Protein AF-A0AAE0E8N9-F1 (afdb_monomer)

InterPro domains:
  IPR012337 Ribonuclease H-like superfamily [SSF53098] (69-247)
  IPR025398 ZMYM1-like, RNase-like domain [PF14291] (1-101)
  IPR055298 AtLOH3-like [PTHR11697] (95-253)

Radius of gyration: 23.0 Å; Cα contacts (8 Å, |Δi|>4): 165; chains: 1; bounding box: 50×55×74 Å

Solvent-accessible surface area (backbone atoms only — not comparable to full-atom values): 14478 Å² total; per-resid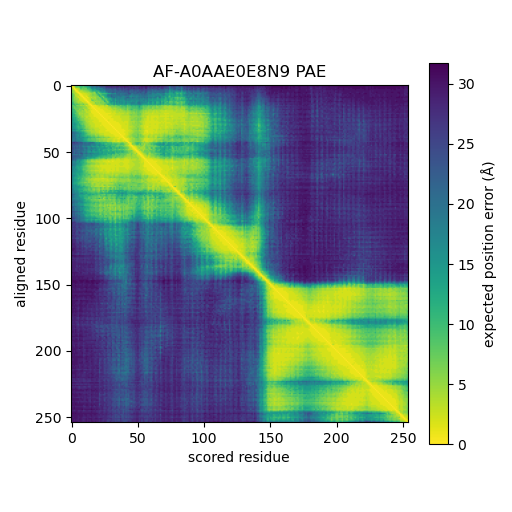ue (Å²): 133,66,65,66,63,56,49,52,55,50,51,50,51,53,52,52,50,54,51,51,42,50,49,52,45,50,49,54,52,48,51,49,49,49,52,27,61,77,69,44,46,66,57,66,50,98,45,64,50,95,83,44,96,60,39,18,54,42,51,50,50,50,49,49,48,29,77,77,28,66,77,52,36,62,37,29,66,92,56,19,60,87,93,61,44,70,75,47,71,67,54,46,51,51,53,49,52,49,54,50,46,66,49,67,71,34,69,70,55,47,49,53,52,49,54,59,49,51,54,53,53,50,54,32,42,76,70,64,76,41,80,89,52,97,83,54,90,63,88,80,67,94,66,75,82,60,98,77,77,59,58,63,55,38,54,50,48,52,50,48,63,75,39,40,67,61,52,50,54,52,27,54,48,30,44,76,67,38,95,45,71,66,57,18,51,52,26,48,53,49,45,60,55,58,70,33,63,71,45,48,42,48,52,56,51,47,44,56,57,35,46,51,53,31,54,48,53,57,55,69,67,43,93,84,66,51,71,68,61,49,50,50,50,52,50,52,46,49,49,54,53,48,45,39,71,75,74,42,57,64,75,70,75,112

pLDDT: mean 70.88, std 13.26, range [29.91, 91.56]

Organism: NCBI:txid43782

Sequence (254 aa):
MNQNQHIETTINKQTDQARIEYRTRLGVSIDCSWFLLRQGLPFRRHDESGKSSNKGNFLELLHWLCDHNENVKAVTLKNAPENLKMTAPNIQRDIITYVVNVIGSSAKRRDILREKQAAKVFEALENNELSSGQGLNQETSFQRASDTRWGSHYNTILRMISMFSSIVEVLEMLIENGPNQEQKYEAKILLNSIEIFDFIFGLYLMKTILGVTNELSQTLQKKDQDIVNAMNLVQTSKERLQTMRDDGWDSCLS

Structure (mmCIF, N/CA/C/O backbone):
data_AF-A0AAE0E8N9-F1
#
_entry.id   AF-A0AAE0E8N9-F1
#
loop_
_atom_site.group_PDB
_atom_site.id
_atom_site.type_symbol
_atom_site.label_atom_id
_atom_site.label_alt_id
_atom_site.label_comp_id
_atom_site.label_asym_id
_atom_site.label_entity_id
_atom_site.label_seq_id
_atom_site.pdbx_PDB_ins_code
_atom_site.Cartn_x
_atom_site.Cartn_y
_atom_site.Cartn_z
_atom_site.occupancy
_atom_site.B_iso_or_equiv
_atom_site.auth_seq_id
_atom_site.auth_comp_id
_atom_site.auth_asym_id
_atom_site.auth_atom_id
_atom_site.pdbx_PDB_model_num
ATOM 1 N N . MET A 1 1 ? -10.587 28.742 48.499 1.00 49.25 1 MET A N 1
ATOM 2 C CA . MET A 1 1 ? -10.330 27.780 47.402 1.00 49.25 1 MET A CA 1
ATOM 3 C C . MET A 1 1 ? -8.867 27.376 47.464 1.00 49.25 1 MET A C 1
ATOM 5 O O . MET A 1 1 ? -8.019 28.255 47.528 1.00 49.25 1 MET A O 1
ATOM 9 N N . ASN A 1 2 ? -8.583 26.077 47.575 1.00 53.53 2 ASN A N 1
ATOM 10 C CA . ASN A 1 2 ? -7.262 25.563 47.941 1.00 53.53 2 ASN A CA 1
ATOM 11 C C . ASN A 1 2 ? -6.350 25.473 46.702 1.00 53.53 2 ASN A C 1
ATOM 13 O O . ASN A 1 2 ? -6.522 24.586 45.867 1.00 53.53 2 ASN A O 1
ATOM 17 N N . GLN A 1 3 ? -5.406 26.410 46.567 1.00 56.25 3 GLN A N 1
ATOM 18 C CA . GLN A 1 3 ? -4.492 26.509 45.416 1.00 56.25 3 GLN A CA 1
ATOM 19 C C . GLN A 1 3 ? -3.681 25.222 45.184 1.00 56.25 3 GLN A C 1
ATOM 21 O O . GLN A 1 3 ? -3.430 24.867 44.035 1.00 56.25 3 GLN A O 1
ATOM 26 N N . ASN A 1 4 ? -3.360 24.472 46.244 1.00 57.16 4 ASN A N 1
ATOM 27 C CA . ASN A 1 4 ? -2.583 23.232 46.139 1.00 57.16 4 ASN A CA 1
ATOM 28 C C . ASN A 1 4 ? -3.338 22.114 45.401 1.00 57.16 4 ASN A C 1
ATOM 30 O O . ASN A 1 4 ? -2.741 21.419 44.585 1.00 57.16 4 ASN A O 1
ATOM 34 N N . GLN A 1 5 ? -4.658 21.999 45.591 1.00 58.91 5 GLN A N 1
ATOM 35 C CA . GLN A 1 5 ? -5.478 21.026 44.852 1.00 58.91 5 GLN A CA 1
ATOM 36 C C . GLN A 1 5 ? -5.596 21.377 43.365 1.00 58.91 5 GLN A C 1
ATOM 38 O O . GLN A 1 5 ? -5.718 20.485 42.528 1.00 58.91 5 GLN A O 1
ATOM 43 N N . HIS A 1 6 ? -5.544 22.667 43.022 1.00 59.06 6 HIS A N 1
ATOM 44 C CA . HIS A 1 6 ? -5.607 23.136 41.637 1.00 59.06 6 HIS A CA 1
ATOM 45 C C . HIS A 1 6 ? -4.281 22.913 40.891 1.00 59.06 6 HIS A C 1
ATOM 47 O O . HIS A 1 6 ? -4.277 22.600 39.700 1.00 59.06 6 HIS A O 1
ATOM 53 N N . ILE A 1 7 ? -3.152 23.041 41.592 1.00 65.19 7 ILE A N 1
ATOM 54 C CA . ILE A 1 7 ? -1.821 22.740 41.048 1.00 65.19 7 ILE A CA 1
ATOM 55 C C . ILE A 1 7 ? -1.683 21.232 40.815 1.00 65.19 7 ILE A C 1
ATOM 57 O O . ILE A 1 7 ? -1.325 20.815 39.717 1.00 65.19 7 ILE A O 1
ATOM 61 N N . GLU A 1 8 ? -2.051 20.409 41.797 1.00 69.31 8 GLU A N 1
ATOM 62 C CA . GLU A 1 8 ? -1.948 18.947 41.710 1.00 69.31 8 GLU A CA 1
ATOM 63 C C . GLU A 1 8 ? -2.830 18.365 40.591 1.00 69.31 8 GLU A C 1
ATOM 65 O O . GLU A 1 8 ? -2.381 17.543 39.791 1.00 69.31 8 GLU A O 1
ATOM 70 N N . THR A 1 9 ? -4.063 18.860 40.445 1.00 63.25 9 THR A N 1
ATOM 71 C CA . THR A 1 9 ? -4.951 18.464 39.335 1.00 63.25 9 THR A CA 1
ATOM 72 C C . THR A 1 9 ? -4.433 18.907 37.964 1.00 63.25 9 THR A C 1
ATOM 74 O O . THR A 1 9 ? -4.639 18.195 36.982 1.00 63.25 9 THR A O 1
ATOM 77 N N . THR A 1 10 ? -3.736 20.042 37.874 1.00 56.97 10 THR A N 1
ATOM 78 C CA . THR A 1 10 ? -3.125 20.518 36.620 1.00 56.97 10 THR A CA 1
ATOM 79 C C . THR A 1 10 ? -1.897 19.683 36.241 1.00 56.97 10 THR A C 1
ATOM 81 O O . THR A 1 10 ? -1.750 19.312 35.076 1.00 56.97 10 THR A O 1
ATOM 84 N N . ILE A 1 11 ? -1.064 19.313 37.221 1.00 65.44 11 ILE A N 1
ATOM 85 C CA . ILE A 1 11 ? 0.103 18.436 37.031 1.00 65.44 11 ILE A CA 1
ATOM 86 C C . ILE A 1 11 ? -0.339 17.035 36.590 1.00 65.44 11 ILE A C 1
ATOM 88 O O . ILE A 1 11 ? 0.189 16.501 35.614 1.00 65.44 11 ILE A O 1
ATOM 92 N N . ASN A 1 12 ? -1.350 16.456 37.243 1.00 68.06 12 ASN A N 1
ATOM 93 C CA . ASN A 1 12 ? -1.861 15.133 36.875 1.00 68.06 12 ASN A CA 1
ATOM 94 C C . ASN A 1 12 ? -2.433 15.125 35.449 1.00 68.06 12 ASN A C 1
ATOM 96 O O . ASN A 1 12 ? -2.075 14.257 34.656 1.00 68.06 12 ASN A O 1
ATOM 100 N N . LYS A 1 13 ? -3.206 16.152 35.066 1.00 65.06 13 LYS A N 1
ATOM 101 C CA . LYS A 1 13 ? -3.712 16.303 33.690 1.00 65.06 13 LYS A CA 1
ATOM 102 C C . LYS A 1 13 ? -2.594 16.422 32.650 1.00 65.06 13 LYS A C 1
ATOM 104 O O . LYS A 1 13 ? -2.686 15.799 31.597 1.00 65.06 13 LYS A O 1
ATOM 109 N N . GLN A 1 14 ? -1.534 17.185 32.933 1.00 67.25 14 GLN A N 1
ATOM 110 C CA . GLN A 1 14 ? -0.358 17.248 32.054 1.00 67.25 14 GLN A CA 1
ATOM 111 C C . GLN A 1 14 ? 0.339 15.887 31.923 1.00 67.25 14 GLN A C 1
ATOM 113 O O . GLN A 1 14 ? 0.788 15.523 30.837 1.00 67.25 14 GLN A O 1
ATOM 118 N N . THR A 1 15 ? 0.404 15.123 33.012 1.00 70.69 15 THR A N 1
ATOM 119 C CA . THR A 1 15 ? 1.044 13.802 33.042 1.00 70.69 15 THR A CA 1
ATOM 120 C C . THR A 1 15 ? 0.242 12.768 32.244 1.00 70.69 15 THR A C 1
ATOM 122 O O . THR A 1 15 ? 0.818 11.994 31.475 1.00 70.69 15 THR A O 1
ATOM 125 N N . ASP A 1 16 ? -1.088 12.792 32.359 1.00 74.62 16 ASP A N 1
ATOM 126 C CA . ASP A 1 16 ? -1.988 11.936 31.581 1.00 74.62 16 ASP A CA 1
ATOM 127 C C . ASP A 1 16 ? -1.928 12.265 30.088 1.00 74.62 16 ASP A C 1
ATOM 129 O O . ASP A 1 16 ? -1.790 11.362 29.259 1.00 74.62 16 ASP A O 1
ATOM 133 N N . GLN A 1 17 ? -1.931 13.555 29.747 1.00 75.56 17 GLN A N 1
ATOM 134 C CA . GLN A 1 17 ? -1.784 14.022 28.373 1.00 75.56 17 GLN A CA 1
ATOM 135 C C . GLN A 1 17 ? -0.450 13.555 27.767 1.00 75.56 17 GLN A C 1
ATOM 137 O O . GLN A 1 17 ? -0.437 12.926 26.710 1.00 75.56 17 GLN A O 1
ATOM 142 N N . ALA A 1 18 ? 0.670 13.740 28.473 1.00 76.00 18 ALA A N 1
ATOM 143 C CA . ALA A 1 18 ? 1.982 13.280 28.013 1.00 76.00 18 ALA A CA 1
ATOM 144 C C . ALA A 1 18 ? 2.033 11.756 27.787 1.00 76.00 18 ALA A C 1
ATOM 146 O O . ALA A 1 18 ? 2.682 11.272 26.851 1.00 76.00 18 ALA A O 1
ATOM 147 N N . ARG A 1 19 ? 1.323 10.982 28.621 1.00 75.81 19 ARG A N 1
ATOM 148 C CA . ARG A 1 19 ? 1.217 9.523 28.492 1.00 75.81 19 ARG A CA 1
ATOM 149 C C . ARG A 1 19 ? 0.389 9.108 27.278 1.00 75.81 19 ARG A C 1
ATOM 151 O O . ARG A 1 19 ? 0.768 8.152 26.599 1.00 75.81 19 ARG A O 1
ATOM 158 N N . ILE A 1 20 ? -0.711 9.807 27.001 1.00 75.94 20 ILE A N 1
ATOM 159 C CA . ILE A 1 20 ? -1.541 9.587 25.809 1.00 75.94 20 ILE A CA 1
ATOM 160 C C . ILE A 1 20 ? -0.715 9.875 24.555 1.00 75.94 20 ILE A C 1
ATOM 162 O O . ILE A 1 20 ? -0.584 9.005 23.700 1.00 75.94 20 ILE A O 1
ATOM 166 N N . GLU A 1 21 ? -0.051 11.026 24.493 1.00 78.06 21 GLU A N 1
ATOM 167 C CA . GLU A 1 21 ? 0.792 11.401 23.354 1.00 78.06 21 GLU A CA 1
ATOM 168 C C . GLU A 1 21 ? 1.946 10.415 23.130 1.00 78.06 21 GLU A C 1
ATOM 170 O O . GLU A 1 21 ? 2.262 10.058 21.995 1.00 78.06 21 GLU A O 1
ATOM 175 N N . TYR A 1 22 ? 2.580 9.933 24.207 1.00 78.56 22 TYR A N 1
ATOM 176 C CA . TYR A 1 22 ? 3.601 8.887 24.123 1.00 78.56 22 TYR A CA 1
ATOM 177 C C . TYR A 1 22 ? 3.045 7.580 23.545 1.00 78.56 22 TYR A C 1
ATOM 179 O O . TYR A 1 22 ? 3.676 6.984 22.672 1.00 78.56 22 TYR A O 1
ATOM 187 N N . ARG A 1 23 ? 1.864 7.141 23.997 1.00 76.50 23 ARG A N 1
ATOM 188 C CA . ARG A 1 23 ? 1.208 5.931 23.481 1.00 76.50 23 ARG A CA 1
ATOM 189 C C . ARG A 1 23 ? 0.829 6.071 22.014 1.00 76.50 23 ARG A C 1
ATOM 191 O O . ARG A 1 23 ? 1.067 5.132 21.265 1.00 76.50 23 ARG A O 1
ATOM 198 N N . THR A 1 24 ? 0.328 7.230 21.598 1.00 77.06 24 THR A N 1
ATOM 199 C CA . THR A 1 24 ? 0.025 7.515 20.191 1.00 77.06 24 THR A CA 1
ATOM 200 C C . THR A 1 24 ? 1.291 7.446 19.335 1.00 77.06 24 THR A C 1
ATOM 202 O O . THR A 1 24 ? 1.310 6.739 18.331 1.00 77.06 24 THR A O 1
ATOM 205 N N . ARG A 1 25 ? 2.396 8.078 19.766 1.00 80.50 25 ARG A N 1
ATOM 206 C CA . ARG A 1 25 ? 3.701 7.987 19.076 1.00 80.50 25 ARG A CA 1
ATOM 207 C C . ARG A 1 25 ? 4.200 6.544 18.947 1.00 80.50 25 ARG A C 1
ATOM 209 O O . ARG A 1 25 ? 4.675 6.141 17.882 1.00 80.50 25 ARG A O 1
ATOM 216 N N . LEU A 1 26 ? 4.122 5.777 20.036 1.00 75.62 26 LEU A N 1
ATOM 217 C CA . LEU A 1 26 ? 4.581 4.390 20.076 1.00 75.62 26 LEU A CA 1
ATOM 218 C C . LEU A 1 26 ? 3.702 3.480 19.211 1.00 75.62 26 LEU A C 1
ATOM 220 O O . LEU A 1 26 ? 4.243 2.681 18.454 1.00 75.62 26 LEU A O 1
ATOM 224 N N . GLY A 1 27 ? 2.377 3.628 19.286 1.00 73.69 27 GLY A N 1
ATOM 225 C CA . GLY A 1 27 ? 1.414 2.865 18.490 1.00 73.69 27 GLY A CA 1
ATOM 226 C C . GLY A 1 27 ? 1.651 3.049 16.996 1.00 73.69 27 GLY A C 1
ATOM 227 O O . GLY A 1 27 ? 1.930 2.080 16.303 1.00 73.69 27 GLY A O 1
ATOM 228 N N . VAL A 1 28 ? 1.724 4.299 16.538 1.00 75.69 28 VAL A N 1
ATOM 229 C CA . VAL A 1 28 ? 2.013 4.627 15.133 1.00 75.69 28 VAL A CA 1
ATOM 230 C C . VAL A 1 28 ? 3.359 4.046 14.680 1.00 75.69 28 VAL A C 1
ATOM 232 O O . VAL A 1 28 ? 3.476 3.511 13.582 1.00 75.69 28 VAL A O 1
ATOM 235 N N . SER A 1 29 ? 4.384 4.089 15.537 1.00 76.56 29 SER A N 1
ATOM 236 C CA . SER A 1 29 ? 5.696 3.502 15.226 1.00 76.56 29 SER A CA 1
ATOM 237 C C . SER A 1 29 ? 5.643 1.974 15.118 1.00 76.56 29 SER A C 1
ATOM 239 O O . SER A 1 29 ? 6.322 1.389 14.269 1.00 76.56 29 SER A O 1
ATOM 241 N N . ILE A 1 30 ? 4.839 1.318 15.959 1.00 72.44 30 ILE A N 1
ATOM 242 C CA . ILE A 1 30 ? 4.586 -0.124 15.896 1.00 72.44 30 ILE A CA 1
ATOM 243 C C . ILE A 1 30 ? 3.809 -0.466 14.626 1.00 72.44 30 ILE A C 1
ATOM 245 O O . ILE A 1 30 ? 4.203 -1.405 13.944 1.00 72.44 30 ILE A O 1
ATOM 249 N N . ASP A 1 31 ? 2.790 0.309 14.262 1.00 69.56 31 ASP A N 1
ATOM 250 C CA . ASP A 1 31 ? 1.977 0.081 13.064 1.00 69.56 31 ASP A CA 1
ATOM 251 C C . ASP A 1 31 ? 2.802 0.240 11.786 1.00 69.56 31 ASP A C 1
ATOM 253 O O . ASP A 1 31 ? 2.781 -0.642 10.925 1.00 69.56 31 ASP A O 1
ATOM 257 N N . CYS A 1 32 ? 3.629 1.289 11.702 1.00 70.94 32 CYS A N 1
ATOM 258 C CA . CYS A 1 32 ? 4.607 1.439 10.626 1.00 70.94 32 CYS A CA 1
ATOM 259 C C . CYS A 1 32 ? 5.550 0.234 10.564 1.00 70.94 32 CYS A C 1
ATOM 261 O O . CYS A 1 32 ? 5.796 -0.319 9.494 1.00 70.94 32 CYS A O 1
ATOM 263 N N . SER A 1 33 ? 6.061 -0.208 11.716 1.00 68.38 33 SER A N 1
ATOM 264 C CA . SER A 1 33 ? 6.975 -1.351 11.782 1.00 68.38 33 SER A CA 1
ATOM 265 C C . SER A 1 33 ? 6.304 -2.657 11.365 1.00 68.38 33 SER A C 1
ATOM 267 O O . SER A 1 33 ? 6.886 -3.456 10.635 1.00 68.38 33 SER A O 1
ATOM 269 N N . TRP A 1 34 ? 5.068 -2.867 11.801 1.00 64.00 34 TRP A N 1
ATOM 270 C CA . TRP A 1 34 ? 4.266 -4.037 11.489 1.00 64.00 34 TRP A CA 1
ATOM 271 C C . TRP A 1 34 ? 3.921 -4.092 10.006 1.00 64.00 34 TRP A C 1
ATOM 273 O O . TRP A 1 34 ? 4.072 -5.138 9.376 1.00 64.00 34 TRP A O 1
ATOM 283 N N . PHE A 1 35 ? 3.508 -2.960 9.436 1.00 66.06 35 PHE A N 1
ATOM 284 C CA . PHE A 1 35 ? 3.247 -2.827 8.012 1.00 66.06 35 PHE A CA 1
ATOM 285 C C . PHE A 1 35 ? 4.494 -3.188 7.201 1.00 66.06 35 PHE A C 1
ATOM 287 O O . PHE A 1 35 ? 4.431 -4.050 6.329 1.00 66.06 35 PHE A O 1
ATOM 294 N N . LEU A 1 36 ? 5.651 -2.616 7.537 1.00 60.09 36 LEU A N 1
ATOM 295 C CA . LEU A 1 36 ? 6.894 -2.884 6.816 1.00 60.09 36 LEU A CA 1
ATOM 296 C C . LEU A 1 36 ? 7.349 -4.343 6.950 1.00 60.09 36 LEU A C 1
ATOM 298 O O . LEU A 1 36 ? 7.717 -4.950 5.948 1.00 60.09 36 LEU A O 1
ATOM 302 N N . LEU A 1 37 ? 7.255 -4.939 8.144 1.00 55.59 37 LEU A N 1
ATOM 303 C CA . LEU A 1 37 ? 7.575 -6.357 8.358 1.00 55.59 37 LEU A CA 1
ATOM 304 C C . LEU A 1 37 ? 6.642 -7.284 7.580 1.00 55.59 37 LEU A C 1
ATOM 306 O O . LEU A 1 37 ? 7.107 -8.237 6.960 1.00 55.59 37 LEU A O 1
ATOM 310 N N . ARG A 1 38 ? 5.336 -7.002 7.589 1.00 51.41 38 ARG A N 1
ATOM 311 C CA . ARG A 1 38 ? 4.330 -7.798 6.875 1.00 51.41 38 ARG A CA 1
ATOM 312 C C . ARG A 1 38 ? 4.528 -7.749 5.362 1.00 51.41 38 ARG A C 1
ATOM 314 O O . ARG A 1 38 ? 4.259 -8.737 4.691 1.00 51.41 38 ARG A O 1
ATOM 321 N N . GLN A 1 39 ? 4.993 -6.616 4.845 1.00 48.62 39 GLN A N 1
ATOM 322 C CA . GLN A 1 39 ? 5.242 -6.410 3.418 1.00 48.62 39 GLN A CA 1
ATOM 323 C C . GLN A 1 39 ? 6.674 -6.777 2.989 1.00 48.62 39 GLN A C 1
ATOM 325 O O . GLN A 1 39 ? 7.008 -6.643 1.813 1.00 48.62 39 GLN A O 1
ATOM 330 N N . GLY A 1 40 ? 7.540 -7.198 3.921 1.00 50.75 40 GLY A N 1
ATOM 331 C CA . GLY A 1 40 ? 8.958 -7.457 3.643 1.00 50.75 40 GLY A CA 1
ATOM 332 C C . GLY A 1 40 ? 9.734 -6.208 3.204 1.00 50.75 40 GLY A C 1
ATOM 333 O O . GLY A 1 40 ? 10.763 -6.313 2.537 1.00 50.75 40 GLY A O 1
ATOM 334 N N . LEU A 1 41 ? 9.236 -5.016 3.545 1.00 54.22 41 LEU A N 1
ATOM 335 C CA . LEU A 1 41 ? 9.819 -3.746 3.140 1.00 54.22 41 LEU A CA 1
ATOM 336 C C . LEU A 1 41 ? 10.963 -3.342 4.081 1.00 54.22 41 LEU A C 1
ATOM 338 O O . LEU A 1 41 ? 10.899 -3.559 5.294 1.00 54.22 41 LEU A O 1
ATOM 342 N N . PRO A 1 42 ? 12.015 -2.699 3.549 1.00 58.47 42 PRO A N 1
ATOM 343 C CA . PRO A 1 42 ? 13.030 -2.078 4.390 1.00 58.47 42 PRO A CA 1
ATOM 344 C C . PRO A 1 42 ? 12.422 -0.961 5.236 1.00 58.47 42 PRO A C 1
ATOM 346 O O . PRO A 1 42 ? 11.464 -0.295 4.849 1.00 58.47 42 PRO A O 1
ATOM 349 N N . PHE A 1 43 ? 13.066 -0.670 6.352 1.00 61.53 43 PHE A N 1
ATOM 350 C CA . PHE A 1 43 ? 12.666 0.450 7.190 1.00 61.53 43 PHE A CA 1
ATOM 351 C C . PHE A 1 43 ? 13.307 1.760 6.737 1.00 61.53 43 PHE A C 1
ATOM 353 O O . PHE A 1 43 ? 12.687 2.818 6.803 1.00 61.53 43 PHE A O 1
ATOM 360 N N . ARG A 1 44 ? 14.544 1.677 6.242 1.00 65.69 44 ARG A N 1
ATOM 361 C CA . ARG A 1 44 ? 15.445 2.820 6.085 1.00 65.69 44 ARG A CA 1
ATOM 362 C C . ARG A 1 44 ? 16.048 2.929 4.690 1.00 65.69 44 ARG A C 1
ATOM 364 O O . ARG A 1 44 ? 16.077 1.961 3.923 1.00 65.69 44 ARG A O 1
ATOM 371 N N . ARG A 1 45 ? 16.614 4.107 4.421 1.00 63.38 45 ARG A N 1
ATOM 372 C CA . ARG A 1 45 ? 17.555 4.384 3.325 1.00 63.38 45 ARG A CA 1
ATOM 373 C C . ARG A 1 45 ? 18.857 4.972 3.891 1.00 63.38 45 ARG A C 1
ATOM 375 O O . ARG A 1 45 ? 18.940 5.233 5.086 1.00 63.38 45 ARG A O 1
ATOM 382 N N . HIS A 1 46 ? 19.875 5.157 3.048 1.00 53.94 46 HIS A N 1
ATOM 383 C CA . HIS A 1 46 ? 21.161 5.735 3.464 1.00 53.94 46 HIS A CA 1
ATOM 384 C C . HIS A 1 46 ? 21.058 7.189 3.952 1.00 53.94 46 HIS A C 1
ATOM 386 O O . HIS A 1 46 ? 21.886 7.596 4.759 1.00 53.94 46 HIS A O 1
ATOM 392 N N . ASP A 1 47 ? 20.056 7.947 3.493 1.00 55.56 47 ASP A N 1
ATOM 393 C CA . ASP A 1 47 ? 19.867 9.353 3.856 1.00 55.56 47 ASP A CA 1
ATOM 394 C C . ASP A 1 47 ? 18.421 9.632 4.302 1.00 55.56 47 ASP A C 1
ATOM 396 O O . ASP A 1 47 ? 17.494 9.666 3.490 1.00 55.56 47 ASP A O 1
ATOM 400 N N . GLU A 1 48 ? 18.250 9.831 5.611 1.00 66.31 48 GLU A N 1
ATOM 401 C CA . GLU A 1 48 ? 16.994 10.208 6.281 1.00 66.31 48 GLU A CA 1
ATOM 402 C C . GLU A 1 48 ? 16.909 11.729 6.531 1.00 66.31 48 GLU A C 1
ATOM 404 O O . GLU A 1 48 ? 16.040 12.205 7.266 1.00 66.31 48 GLU A O 1
ATOM 409 N N . SER A 1 49 ? 17.833 12.516 5.965 1.00 66.00 49 SER A N 1
ATOM 410 C CA . SER A 1 49 ? 17.876 13.958 6.184 1.00 66.00 49 SER A CA 1
ATOM 411 C C . SER A 1 49 ? 16.617 14.647 5.658 1.00 66.00 49 SER A C 1
ATOM 413 O O . SER A 1 49 ? 15.976 14.220 4.697 1.00 66.00 49 SER A O 1
ATOM 415 N N . GLY A 1 50 ? 16.271 15.789 6.256 1.00 60.78 50 GLY A N 1
ATOM 416 C CA . GLY A 1 50 ? 15.107 16.574 5.838 1.00 60.78 50 GLY A CA 1
ATOM 417 C C . GLY A 1 50 ? 15.135 17.014 4.366 1.00 60.78 50 GLY A C 1
ATOM 418 O O . GLY A 1 50 ? 14.074 17.321 3.829 1.00 60.78 50 GLY A O 1
ATOM 419 N N . LYS A 1 51 ? 16.322 17.020 3.742 1.00 61.75 51 LYS A N 1
ATOM 420 C CA . LYS A 1 51 ? 16.573 17.397 2.343 1.00 61.75 51 LYS A CA 1
ATOM 421 C C . LYS A 1 51 ? 16.555 16.205 1.378 1.00 61.75 51 LYS A C 1
ATOM 423 O O . LYS A 1 51 ? 16.563 16.421 0.171 1.00 61.75 51 LYS A O 1
ATOM 428 N N . SER A 1 52 ? 16.545 14.976 1.895 1.00 62.03 52 SER A N 1
ATOM 429 C CA . SER A 1 52 ? 16.451 13.767 1.081 1.00 62.03 52 SER A CA 1
ATOM 430 C C . SER A 1 52 ? 15.085 13.698 0.403 1.00 62.03 52 SER A C 1
ATOM 432 O O . SER A 1 52 ? 14.051 13.912 1.040 1.00 62.03 52 SER A O 1
ATOM 434 N N . SER A 1 53 ? 15.088 13.377 -0.891 1.00 56.31 53 SER A N 1
ATOM 435 C CA . SER A 1 53 ? 13.883 13.148 -1.695 1.00 56.31 53 SER A CA 1
ATOM 436 C C . SER A 1 53 ? 13.182 11.824 -1.374 1.00 56.31 53 SER A C 1
ATOM 438 O O . SER A 1 53 ? 12.071 11.597 -1.836 1.00 56.31 53 SER A O 1
ATOM 440 N N . ASN A 1 54 ? 13.824 10.938 -0.606 1.00 62.34 54 ASN A N 1
ATOM 441 C CA . ASN A 1 54 ? 13.229 9.705 -0.101 1.00 62.34 54 ASN A CA 1
ATOM 442 C C . ASN A 1 54 ? 13.935 9.322 1.202 1.00 62.34 54 ASN A C 1
ATOM 444 O O . ASN A 1 54 ? 15.071 8.829 1.185 1.00 62.34 54 ASN A O 1
ATOM 448 N N . LYS A 1 55 ? 13.235 9.535 2.316 1.00 68.00 55 LYS A N 1
ATOM 449 C CA . LYS A 1 55 ? 13.758 9.395 3.682 1.00 68.00 55 LYS A CA 1
ATOM 450 C C . LYS A 1 55 ? 13.661 7.965 4.217 1.00 68.00 55 LYS A C 1
ATOM 452 O O . LYS A 1 55 ? 13.918 7.724 5.389 1.00 68.00 55 LYS A O 1
ATOM 457 N N . GLY A 1 56 ? 13.319 6.998 3.367 1.00 71.75 56 GLY A N 1
ATOM 458 C CA . GLY A 1 56 ? 13.097 5.609 3.753 1.00 71.75 56 GLY A CA 1
ATOM 459 C C . GLY A 1 56 ? 11.654 5.337 4.171 1.00 71.75 56 GLY A C 1
ATOM 460 O O . GLY A 1 56 ? 10.969 6.191 4.728 1.00 71.75 56 GLY A O 1
ATOM 461 N N . ASN A 1 57 ? 11.194 4.114 3.902 1.00 72.50 57 ASN A N 1
ATOM 462 C CA . ASN A 1 57 ? 9.777 3.757 3.969 1.00 72.50 57 ASN A CA 1
ATOM 463 C C . ASN A 1 57 ? 9.151 3.980 5.349 1.00 72.50 57 ASN A C 1
ATOM 465 O O . ASN A 1 57 ? 7.979 4.318 5.415 1.00 72.50 57 ASN A O 1
ATOM 469 N N . PHE A 1 58 ? 9.902 3.820 6.444 1.00 76.12 58 PHE A N 1
ATOM 470 C CA . PHE A 1 58 ? 9.375 4.106 7.779 1.00 76.12 58 PHE A CA 1
ATOM 471 C C . PHE A 1 58 ? 9.031 5.586 7.945 1.00 76.12 58 PHE A C 1
ATOM 473 O O . PHE A 1 58 ? 7.961 5.910 8.450 1.00 76.12 58 PHE A O 1
ATOM 480 N N . LEU A 1 59 ? 9.924 6.482 7.518 1.00 77.69 59 LEU A N 1
ATOM 481 C CA . LEU A 1 59 ? 9.693 7.920 7.622 1.00 77.69 59 LEU A CA 1
ATOM 482 C C . LEU A 1 59 ? 8.638 8.389 6.629 1.00 77.69 59 LEU A C 1
ATOM 484 O O . LEU A 1 59 ? 7.809 9.201 7.012 1.00 77.69 59 LEU A O 1
ATOM 488 N N . GLU A 1 60 ? 8.626 7.863 5.406 1.00 78.56 60 GLU A N 1
ATOM 489 C CA . GLU A 1 60 ? 7.592 8.193 4.416 1.00 78.56 60 GLU A CA 1
ATOM 490 C C . GLU A 1 60 ? 6.203 7.728 4.877 1.00 78.56 60 GLU A C 1
ATOM 492 O O . GLU A 1 60 ? 5.249 8.495 4.805 1.00 78.56 60 GLU A O 1
ATOM 497 N N . LEU A 1 61 ? 6.079 6.517 5.434 1.00 75.31 61 LEU A N 1
ATOM 498 C CA . LEU A 1 61 ? 4.808 6.017 5.969 1.00 75.31 61 LEU A CA 1
ATOM 499 C C . LEU A 1 61 ? 4.373 6.801 7.214 1.00 75.31 61 LEU A C 1
ATOM 501 O O . LEU A 1 61 ? 3.196 7.104 7.379 1.00 75.31 61 LEU A O 1
ATOM 505 N N . LEU A 1 62 ? 5.328 7.171 8.072 1.00 81.12 62 LEU A N 1
ATOM 506 C CA . LEU A 1 62 ? 5.064 8.024 9.227 1.00 81.12 62 LEU A CA 1
ATOM 507 C C . LEU A 1 62 ? 4.616 9.424 8.788 1.00 81.12 62 LEU A C 1
ATOM 509 O O . LEU A 1 62 ? 3.663 9.950 9.350 1.00 81.12 62 LEU A O 1
ATOM 513 N N . HIS A 1 63 ? 5.264 10.012 7.780 1.00 81.50 63 HIS A N 1
ATOM 514 C CA . HIS A 1 63 ? 4.865 11.284 7.177 1.00 81.50 63 HIS A CA 1
ATOM 515 C C . HIS A 1 63 ? 3.465 11.193 6.569 1.00 81.50 63 HIS A C 1
ATOM 517 O O . HIS A 1 63 ? 2.623 12.024 6.892 1.00 81.50 63 HIS A O 1
ATOM 523 N N . TRP A 1 64 ? 3.187 10.140 5.802 1.00 80.56 64 TRP A N 1
ATOM 524 C CA . TRP A 1 64 ? 1.862 9.874 5.254 1.00 80.56 64 TRP A CA 1
ATOM 525 C C . TRP A 1 64 ? 0.801 9.777 6.360 1.00 80.56 64 TRP A C 1
ATOM 527 O O . TRP A 1 64 ? -0.215 10.462 6.285 1.00 80.56 64 TRP A O 1
ATOM 537 N N . LEU A 1 65 ? 1.055 9.030 7.441 1.00 76.38 65 LEU A N 1
ATOM 538 C CA . LEU A 1 65 ? 0.140 8.952 8.589 1.00 76.38 65 LEU A CA 1
ATOM 539 C C . LEU A 1 65 ? -0.065 10.308 9.273 1.00 76.38 65 LEU A C 1
ATOM 541 O O . LEU A 1 65 ? -1.166 10.604 9.722 1.00 76.38 65 LEU A O 1
ATOM 545 N N . CYS A 1 66 ? 0.969 11.146 9.340 1.00 80.62 66 CYS A N 1
ATOM 546 C CA . CYS A 1 66 ? 0.837 12.504 9.864 1.00 80.62 66 CYS A CA 1
ATOM 547 C C . CYS A 1 66 ? -0.015 13.386 8.953 1.00 80.62 66 CYS A C 1
ATOM 549 O O . CYS A 1 66 ? -0.789 14.200 9.441 1.00 80.62 66 CYS A O 1
ATOM 551 N N . ASP A 1 67 ? 0.117 13.247 7.639 1.00 79.94 67 ASP A N 1
ATOM 552 C CA . ASP A 1 67 ? -0.640 14.064 6.694 1.00 79.94 67 ASP A CA 1
ATOM 553 C C . ASP A 1 67 ? -2.128 13.688 6.660 1.00 79.94 67 ASP A C 1
ATOM 555 O O . ASP A 1 67 ? -2.955 14.547 6.368 1.00 79.94 67 ASP A O 1
ATOM 559 N N . HIS A 1 68 ? -2.471 12.457 7.052 1.00 71.31 68 HIS A N 1
ATOM 560 C CA . HIS A 1 68 ? -3.845 11.942 7.053 1.00 71.31 68 HIS A CA 1
ATOM 561 C C . HIS A 1 68 ? -4.480 11.845 8.452 1.00 71.31 68 HIS A C 1
ATOM 563 O O . HIS A 1 68 ? -5.651 11.489 8.568 1.00 71.31 68 HIS A O 1
ATOM 569 N N . ASN A 1 69 ? -3.746 12.144 9.529 1.00 77.38 69 ASN A N 1
ATOM 570 C CA . ASN A 1 69 ? -4.274 12.090 10.893 1.00 77.38 69 ASN A CA 1
ATOM 571 C C . ASN A 1 69 ? -3.726 13.238 11.752 1.00 77.38 69 ASN A C 1
ATOM 573 O O . ASN A 1 69 ? -2.578 13.212 12.204 1.00 77.38 69 ASN A O 1
ATOM 577 N N . GLU A 1 70 ? -4.575 14.235 12.023 1.00 79.50 70 GLU A N 1
ATOM 578 C CA . GLU A 1 70 ? -4.200 15.431 12.789 1.00 79.50 70 GLU A CA 1
ATOM 579 C C . GLU A 1 70 ? -3.745 15.112 14.220 1.00 79.50 70 GLU A C 1
ATOM 581 O O . GLU A 1 70 ? -2.785 15.714 14.705 1.00 79.50 70 GLU A O 1
ATOM 586 N N . ASN A 1 71 ? -4.354 14.114 14.872 1.00 77.25 71 ASN A N 1
ATOM 587 C CA . ASN A 1 71 ? -3.964 13.685 16.219 1.00 77.25 71 ASN A CA 1
ATOM 588 C C . ASN A 1 71 ? -2.551 13.090 16.227 1.00 77.25 71 ASN A C 1
ATOM 590 O O . ASN A 1 71 ? -1.769 13.333 17.145 1.00 77.25 71 ASN A O 1
ATOM 594 N N . VAL A 1 72 ? -2.200 12.331 15.186 1.00 78.12 72 VAL A N 1
ATOM 595 C CA . VAL A 1 72 ? -0.855 11.767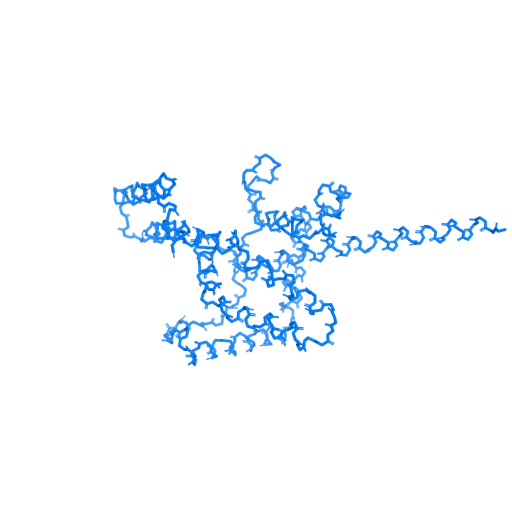 15.012 1.00 78.12 72 VAL A CA 1
ATOM 596 C C . VAL A 1 72 ? 0.140 12.865 14.647 1.00 78.12 72 VAL A C 1
ATOM 598 O O . VAL A 1 72 ? 1.221 12.934 15.241 1.00 78.12 72 VAL A O 1
ATOM 601 N N . LYS A 1 73 ? -0.229 13.770 13.734 1.00 84.31 73 LYS A N 1
ATOM 602 C CA . LYS A 1 73 ? 0.589 14.922 13.330 1.00 84.31 73 LYS A CA 1
ATOM 603 C C . LYS A 1 73 ? 0.967 15.793 14.517 1.00 84.31 73 LYS A C 1
ATOM 605 O O . LYS A 1 73 ? 2.122 16.198 14.629 1.00 84.31 73 LYS A O 1
ATOM 610 N N . ALA A 1 74 ? 0.016 16.054 15.413 1.00 82.56 74 ALA A N 1
ATOM 611 C CA . ALA A 1 74 ? 0.208 16.904 16.583 1.00 82.56 74 ALA A CA 1
ATOM 612 C C . ALA A 1 74 ? 1.278 16.372 17.549 1.00 82.56 74 ALA A C 1
ATOM 614 O O . ALA A 1 74 ? 1.887 17.157 18.268 1.00 82.56 74 ALA A O 1
ATOM 615 N N . VAL A 1 75 ? 1.545 15.060 17.551 1.00 80.12 75 VAL A N 1
ATOM 616 C CA . VAL A 1 75 ? 2.384 14.419 18.579 1.00 80.12 75 VAL A CA 1
ATOM 617 C C . VAL A 1 75 ? 3.670 13.785 18.045 1.00 80.12 75 VAL A C 1
ATOM 619 O O . VAL A 1 75 ? 4.497 13.356 18.852 1.00 80.12 75 VAL A O 1
ATOM 622 N N . THR A 1 76 ? 3.868 13.717 16.725 1.00 76.56 76 THR A N 1
ATOM 623 C CA . THR A 1 76 ? 4.985 13.006 16.065 1.00 76.56 76 THR A CA 1
ATOM 624 C C . THR A 1 76 ? 5.916 13.941 15.271 1.00 76.56 76 THR A C 1
ATOM 626 O O . THR A 1 76 ? 5.681 15.143 15.134 1.00 76.56 76 THR A O 1
ATOM 629 N N . LEU A 1 77 ? 7.025 13.395 14.751 1.00 80.00 77 LEU A N 1
ATOM 630 C CA . LEU A 1 77 ? 7.995 14.094 13.895 1.00 80.00 77 LEU A CA 1
ATOM 631 C C . LEU A 1 77 ? 8.550 15.391 14.516 1.00 80.00 77 LEU A C 1
ATOM 633 O O . LEU A 1 77 ? 9.291 15.344 15.496 1.00 80.00 77 LEU A O 1
ATOM 637 N N . LYS A 1 78 ? 8.245 16.552 13.919 1.00 76.94 78 LYS A N 1
ATOM 638 C CA . LYS A 1 78 ? 8.720 17.869 14.370 1.00 76.94 78 LYS A CA 1
ATOM 639 C C . LYS A 1 78 ? 8.022 18.336 15.649 1.00 76.94 78 LYS A C 1
ATOM 641 O O . LYS A 1 78 ? 8.584 19.168 16.348 1.00 76.94 78 LYS A O 1
ATOM 646 N N . ASN A 1 79 ? 6.852 17.773 15.951 1.00 76.62 79 ASN A N 1
ATOM 647 C CA . ASN A 1 79 ? 6.042 18.128 17.114 1.00 76.62 79 ASN A CA 1
ATOM 648 C C . ASN A 1 79 ? 6.334 17.229 18.329 1.00 76.62 79 ASN A C 1
ATOM 650 O O . ASN A 1 79 ? 5.869 17.499 19.432 1.00 76.62 79 ASN A O 1
ATOM 654 N N . ALA A 1 80 ? 7.133 16.170 18.153 1.00 72.44 80 ALA A N 1
ATOM 655 C CA . ALA A 1 80 ? 7.601 15.344 19.257 1.00 72.44 80 ALA A CA 1
ATOM 656 C C . ALA A 1 80 ? 8.813 15.991 19.965 1.00 72.44 80 ALA A C 1
ATOM 658 O O . ALA A 1 80 ? 9.722 16.485 19.285 1.00 72.44 80 ALA A O 1
ATOM 659 N N . PRO A 1 81 ? 8.893 15.913 21.311 1.00 71.56 81 PRO A N 1
ATOM 660 C CA . PRO A 1 81 ? 10.098 16.278 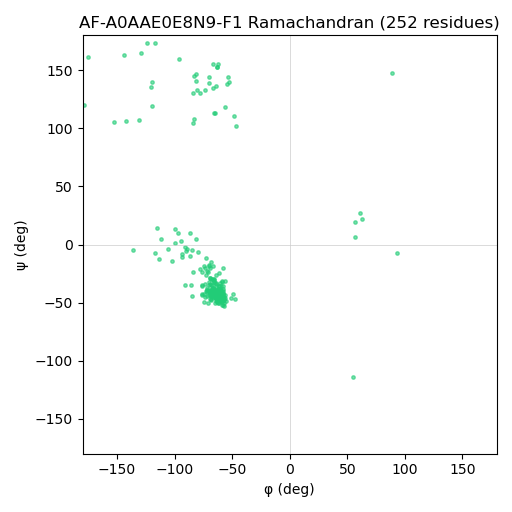22.058 1.00 71.56 81 PRO A CA 1
ATOM 661 C C . PRO A 1 81 ? 11.313 15.523 21.509 1.00 71.56 81 PRO A C 1
ATOM 663 O O . PRO A 1 81 ? 11.174 14.366 21.114 1.00 71.56 81 PRO A O 1
ATOM 666 N N . GLU A 1 82 ? 12.498 16.141 21.477 1.00 62.41 82 GLU A N 1
ATOM 667 C CA . GLU A 1 82 ? 13.667 15.609 20.748 1.00 62.41 82 GLU A CA 1
ATOM 668 C C . GLU A 1 82 ? 13.967 14.130 21.032 1.00 62.41 82 GLU A C 1
ATOM 670 O O . GLU A 1 82 ? 14.174 13.359 20.095 1.00 62.41 82 GLU A O 1
ATOM 675 N N . ASN A 1 83 ? 13.877 13.714 22.297 1.00 66.94 83 ASN A N 1
ATOM 676 C CA . ASN A 1 83 ? 14.158 12.343 22.732 1.00 66.94 83 ASN A CA 1
ATOM 677 C C . ASN A 1 83 ? 13.009 11.342 22.480 1.00 66.94 83 ASN A C 1
ATOM 679 O O . ASN A 1 83 ? 13.179 10.147 22.703 1.00 66.94 83 ASN A O 1
ATOM 683 N N . LEU A 1 84 ? 11.837 11.798 22.026 1.00 61.47 84 LEU A N 1
ATOM 684 C CA . LEU A 1 84 ? 10.611 11.001 21.867 1.00 61.47 84 LEU A CA 1
ATOM 685 C C . LEU A 1 84 ? 10.156 10.859 20.412 1.00 61.47 84 LEU A C 1
ATOM 687 O O . LEU A 1 84 ? 9.033 10.433 20.150 1.00 61.47 84 LEU A O 1
ATOM 691 N N . LYS A 1 85 ? 11.016 11.184 19.446 1.00 62.97 85 LYS A N 1
ATOM 692 C CA . LYS A 1 85 ? 10.682 11.086 18.018 1.00 62.97 85 LYS A CA 1
ATOM 693 C C . LYS A 1 85 ? 10.467 9.643 17.541 1.00 62.97 85 LYS A C 1
ATOM 695 O O . LYS A 1 85 ? 9.852 9.461 16.502 1.00 62.97 85 LYS A O 1
ATOM 700 N N . MET A 1 86 ? 10.941 8.629 18.280 1.00 67.06 86 MET A N 1
ATOM 701 C CA . MET A 1 86 ? 10.837 7.184 17.962 1.00 67.06 86 MET A CA 1
ATOM 702 C C . MET A 1 86 ? 11.421 6.761 16.598 1.00 67.06 86 MET A C 1
ATOM 704 O O . MET A 1 86 ? 11.337 5.602 16.202 1.00 67.06 86 MET A O 1
ATOM 708 N N . THR A 1 87 ? 12.075 7.682 15.891 1.00 63.38 87 THR A N 1
ATOM 709 C CA . THR A 1 87 ? 12.709 7.474 14.584 1.00 63.38 87 THR A CA 1
ATOM 710 C C . THR A 1 87 ? 14.162 7.011 14.689 1.00 63.38 87 THR A C 1
ATOM 712 O O . THR A 1 87 ? 14.799 6.738 13.673 1.00 63.38 87 THR A O 1
ATOM 715 N N . ALA A 1 88 ? 14.719 6.928 15.902 1.00 66.88 88 ALA A N 1
ATOM 716 C CA . ALA A 1 88 ? 16.113 6.557 16.107 1.00 66.88 88 ALA A CA 1
ATOM 717 C C . ALA A 1 88 ? 16.364 5.066 15.775 1.00 66.88 88 ALA A C 1
ATOM 719 O O . ALA A 1 88 ? 15.504 4.221 16.050 1.00 66.88 88 ALA A O 1
ATOM 720 N N . PRO A 1 89 ? 17.534 4.714 15.204 1.00 60.47 89 PRO A N 1
ATOM 721 C CA . PRO A 1 89 ? 17.798 3.357 14.711 1.00 60.47 89 PRO A CA 1
ATOM 722 C C . PRO A 1 89 ? 17.749 2.275 15.788 1.00 60.47 89 PRO A C 1
ATOM 724 O O . PRO A 1 89 ? 17.230 1.186 15.552 1.00 60.47 89 PRO A O 1
ATOM 727 N N . ASN A 1 90 ? 18.261 2.581 16.976 1.00 58.69 90 ASN A N 1
ATOM 728 C CA . ASN A 1 90 ? 18.185 1.711 18.145 1.00 58.69 90 ASN A CA 1
ATOM 729 C C . ASN A 1 90 ? 16.729 1.450 18.564 1.00 58.69 90 ASN A C 1
ATOM 731 O O . ASN A 1 90 ? 16.350 0.296 18.723 1.00 58.69 90 ASN A O 1
ATOM 735 N N . ILE A 1 91 ? 15.898 2.494 18.629 1.00 63.91 91 ILE A N 1
ATOM 736 C CA . ILE A 1 91 ? 14.488 2.387 19.030 1.00 63.91 91 ILE A CA 1
ATOM 737 C C . ILE A 1 91 ? 13.686 1.552 18.021 1.00 63.91 91 ILE A C 1
ATOM 739 O O . ILE A 1 91 ? 12.945 0.653 18.412 1.00 63.91 91 ILE A O 1
ATOM 743 N N . GLN A 1 92 ? 13.870 1.789 16.719 1.00 62.22 92 GLN A N 1
ATOM 744 C CA . GLN A 1 92 ? 13.211 0.992 15.677 1.00 62.22 92 GLN A CA 1
ATOM 745 C C . GLN A 1 92 ? 13.626 -0.484 15.741 1.00 62.22 92 GLN A C 1
ATOM 747 O O . GLN A 1 92 ? 12.780 -1.371 15.634 1.00 62.22 92 GLN A O 1
ATOM 752 N N . ARG A 1 93 ? 14.917 -0.767 15.960 1.00 61.19 93 ARG A N 1
ATOM 753 C CA . ARG A 1 93 ? 15.420 -2.141 16.102 1.00 61.19 93 ARG A CA 1
ATOM 754 C C . ARG A 1 93 ? 14.826 -2.845 17.322 1.00 61.19 93 ARG A C 1
ATOM 756 O O . ARG A 1 93 ? 14.502 -4.030 17.234 1.00 61.19 93 ARG A O 1
ATOM 763 N N . ASP A 1 94 ? 14.663 -2.133 18.430 1.00 63.50 94 ASP A N 1
ATOM 764 C CA . ASP A 1 94 ? 14.094 -2.684 19.660 1.00 63.50 94 ASP A CA 1
ATOM 765 C C . ASP A 1 94 ? 12.595 -2.982 19.497 1.00 63.50 94 ASP A C 1
ATOM 767 O O . ASP A 1 94 ? 12.139 -4.056 19.893 1.00 63.50 94 ASP A O 1
ATOM 771 N N . ILE A 1 95 ? 11.848 -2.109 18.804 1.00 64.12 95 ILE A N 1
ATOM 772 C CA . ILE A 1 95 ? 10.445 -2.353 18.423 1.00 64.12 95 ILE A CA 1
ATOM 773 C C . ILE A 1 95 ? 10.331 -3.598 17.532 1.00 64.12 95 ILE A C 1
ATOM 775 O O . ILE A 1 95 ? 9.518 -4.479 17.809 1.00 64.12 95 ILE A O 1
ATOM 779 N N . ILE A 1 96 ? 11.170 -3.719 16.498 1.00 58.44 96 ILE A N 1
ATOM 780 C CA . ILE A 1 96 ? 11.180 -4.884 15.596 1.00 58.44 96 ILE A CA 1
ATOM 781 C C . ILE A 1 96 ? 11.483 -6.168 16.371 1.00 58.44 96 ILE A C 1
ATOM 783 O O . ILE A 1 96 ? 10.779 -7.166 16.226 1.00 58.44 96 ILE A O 1
ATOM 787 N N . THR A 1 97 ? 12.512 -6.139 17.218 1.00 60.66 97 THR A N 1
ATOM 788 C CA . THR A 1 97 ? 12.918 -7.290 18.034 1.00 60.66 97 THR A CA 1
ATOM 789 C C . THR A 1 97 ? 11.787 -7.713 18.966 1.00 60.66 97 THR A C 1
ATOM 791 O O . THR A 1 97 ? 11.495 -8.901 19.085 1.00 60.66 97 THR A O 1
ATOM 794 N N . TYR A 1 98 ? 11.095 -6.751 19.576 1.00 63.44 98 TYR A N 1
ATOM 795 C CA . TYR A 1 98 ? 9.941 -7.014 20.425 1.00 63.44 98 TYR A CA 1
ATOM 796 C C . TYR A 1 98 ? 8.777 -7.644 19.646 1.00 63.44 98 TYR A C 1
ATOM 798 O O . TYR A 1 98 ? 8.261 -8.680 20.059 1.00 63.44 98 TYR A O 1
ATOM 806 N N . VAL A 1 99 ? 8.407 -7.088 18.489 1.00 59.19 99 VAL A N 1
ATOM 807 C CA . VAL A 1 99 ? 7.324 -7.606 17.633 1.00 59.19 99 VAL A CA 1
ATOM 808 C C . VAL A 1 99 ? 7.622 -9.032 17.159 1.00 59.19 99 VAL A C 1
ATOM 810 O O . VAL A 1 99 ? 6.788 -9.930 17.313 1.00 59.19 99 VAL A O 1
ATOM 813 N N . VAL A 1 100 ? 8.832 -9.273 16.650 1.00 57.53 100 VAL A N 1
ATOM 814 C CA . VAL A 1 100 ? 9.274 -10.600 16.196 1.00 57.53 100 VAL A CA 1
ATOM 815 C C . VAL A 1 100 ? 9.299 -11.595 17.357 1.00 57.53 100 VAL A C 1
ATOM 817 O O . VAL A 1 100 ? 8.853 -12.729 17.191 1.00 57.53 100 VAL A O 1
ATOM 820 N N . ASN A 1 101 ? 9.729 -11.183 18.551 1.00 59.97 101 ASN A N 1
ATOM 821 C CA . ASN A 1 101 ? 9.716 -12.042 19.734 1.00 59.97 101 ASN A CA 1
ATOM 822 C C . ASN A 1 101 ? 8.295 -12.338 20.221 1.00 59.97 101 ASN A C 1
ATOM 824 O O . ASN A 1 101 ? 8.010 -13.475 20.584 1.00 59.97 101 ASN A O 1
ATOM 828 N N . VAL A 1 102 ? 7.367 -11.380 20.208 1.00 59.69 102 VAL A N 1
ATOM 829 C CA . VAL A 1 102 ? 5.978 -11.605 20.645 1.00 59.69 102 VAL A CA 1
ATOM 830 C C . VAL A 1 102 ? 5.270 -12.614 19.736 1.00 59.69 102 VAL A C 1
ATOM 832 O O . VAL A 1 102 ? 4.635 -13.547 20.238 1.00 59.69 102 VAL A O 1
ATOM 835 N N . ILE A 1 103 ? 5.424 -12.498 18.416 1.00 54.50 103 ILE A N 1
ATOM 836 C CA . ILE A 1 103 ? 4.803 -13.417 17.447 1.00 54.50 103 ILE A CA 1
ATOM 837 C C . ILE A 1 103 ? 5.560 -14.750 17.397 1.00 54.50 103 ILE A C 1
ATOM 839 O O . ILE A 1 103 ? 4.955 -15.821 17.408 1.00 54.50 103 ILE A O 1
ATOM 843 N N . GLY A 1 104 ? 6.892 -14.688 17.382 1.00 52.28 104 GLY A N 1
ATOM 844 C CA . GLY A 1 104 ? 7.781 -15.830 17.203 1.00 52.28 104 GLY A CA 1
ATOM 845 C C . GLY A 1 104 ? 7.967 -16.702 18.444 1.00 52.28 104 GLY A C 1
ATOM 846 O O . GLY A 1 104 ? 8.312 -17.867 18.291 1.00 52.28 104 GLY A O 1
ATOM 847 N N . SER A 1 105 ? 7.713 -16.199 19.656 1.00 50.50 105 SER A N 1
ATOM 848 C CA . SER A 1 105 ? 7.931 -16.943 20.915 1.00 50.50 105 SER A CA 1
ATOM 849 C C . SER A 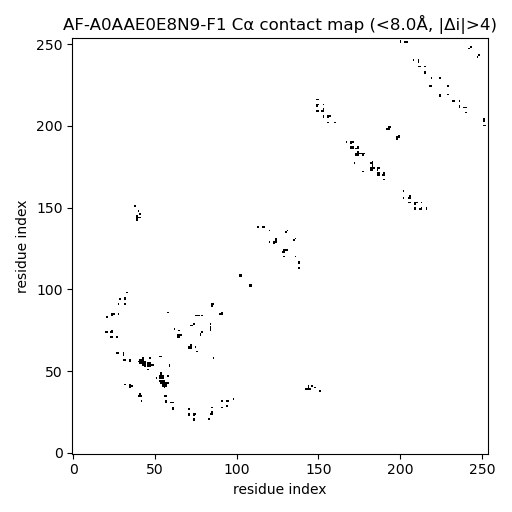1 105 ? 6.902 -18.034 21.207 1.00 50.50 105 SER A C 1
ATOM 851 O O . SER A 1 105 ? 7.173 -18.917 22.015 1.00 50.50 105 SER A O 1
ATOM 853 N N . SER A 1 106 ? 5.722 -18.004 20.578 1.00 58.00 106 SER A N 1
ATOM 854 C CA . SER A 1 106 ? 4.654 -18.970 20.854 1.00 58.00 106 SER A CA 1
ATOM 855 C C . SER A 1 106 ? 4.290 -19.758 19.609 1.00 58.00 106 SER A C 1
ATOM 857 O O . SER A 1 106 ? 3.802 -19.191 18.634 1.00 58.00 106 SER A O 1
ATOM 859 N N . ALA A 1 107 ? 4.464 -21.082 19.677 1.00 55.81 107 ALA A N 1
ATOM 860 C CA . ALA A 1 107 ? 4.005 -22.009 18.644 1.00 55.81 107 ALA A CA 1
ATOM 861 C C . ALA A 1 107 ? 2.525 -21.775 18.305 1.00 55.81 107 ALA A C 1
ATOM 863 O O . ALA A 1 107 ? 2.200 -21.528 17.153 1.00 55.81 107 ALA A O 1
ATOM 864 N N . LYS A 1 108 ? 1.680 -21.639 19.333 1.00 62.16 108 LYS A N 1
ATOM 865 C CA . LYS A 1 108 ? 0.239 -21.396 19.195 1.00 62.16 108 LYS A CA 1
ATOM 866 C C . LYS A 1 108 ? -0.098 -20.124 18.406 1.00 62.16 108 LYS A C 1
ATOM 868 O O . LYS A 1 108 ? -1.042 -20.115 17.628 1.00 62.16 108 LYS A O 1
ATOM 873 N N . ARG A 1 109 ? 0.672 -19.040 18.580 1.00 61.88 109 ARG A N 1
ATOM 874 C CA . ARG A 1 109 ? 0.472 -17.791 17.816 1.00 61.88 109 ARG A CA 1
ATOM 875 C C . ARG A 1 109 ? 0.935 -17.915 16.366 1.00 61.88 109 ARG A C 1
ATOM 877 O O . ARG A 1 109 ? 0.306 -17.336 15.486 1.00 61.88 109 ARG A O 1
ATOM 884 N N . ARG A 1 110 ? 1.997 -18.685 16.114 1.00 60.19 110 ARG A N 1
ATOM 885 C CA . ARG A 1 110 ? 2.443 -19.011 14.751 1.00 60.19 110 ARG A CA 1
ATOM 886 C C . ARG A 1 110 ? 1.419 -19.885 14.027 1.00 60.19 110 ARG A C 1
ATOM 888 O O . ARG A 1 110 ? 1.160 -19.641 12.856 1.00 60.19 110 ARG A O 1
ATOM 895 N N . ASP A 1 111 ? 0.800 -20.827 14.729 1.00 60.34 111 ASP A N 1
ATOM 896 C CA . ASP A 1 111 ? -0.205 -21.727 14.156 1.00 60.34 111 ASP A CA 1
ATOM 897 C C . ASP A 1 111 ? -1.488 -20.970 13.786 1.00 60.34 111 ASP A C 1
ATOM 899 O O . ASP A 1 111 ? -1.961 -21.096 12.663 1.00 60.34 111 ASP A O 1
ATOM 903 N N . ILE A 1 112 ? -1.981 -20.077 14.654 1.00 65.69 112 ILE A N 1
ATOM 904 C CA . ILE A 1 112 ? -3.139 -19.210 14.346 1.00 65.69 112 ILE A CA 1
ATOM 905 C C . ILE A 1 112 ? -2.859 -18.310 13.132 1.00 65.69 112 ILE A C 1
ATOM 907 O O . ILE A 1 112 ? -3.736 -18.086 12.295 1.00 65.69 112 ILE A O 1
ATOM 911 N N . LEU A 1 113 ? -1.635 -17.783 13.024 1.00 61.38 113 LEU A N 1
ATOM 912 C CA . LEU A 1 113 ? -1.227 -16.967 11.882 1.00 61.38 113 LEU A CA 1
ATOM 913 C C . LEU A 1 113 ? -1.246 -17.784 10.579 1.00 61.38 113 LEU A C 1
ATOM 915 O O . LEU A 1 113 ? -1.758 -17.300 9.571 1.00 61.38 113 LEU A O 1
ATOM 919 N N . ARG A 1 114 ? -0.744 -19.026 10.619 1.00 64.50 114 ARG A N 1
ATOM 920 C CA . ARG A 1 114 ? -0.769 -19.965 9.486 1.00 64.50 114 ARG A CA 1
ATOM 921 C C . ARG A 1 114 ? -2.186 -20.348 9.089 1.00 64.50 114 ARG A C 1
ATOM 923 O O . ARG A 1 114 ? -2.518 -20.305 7.912 1.00 64.50 114 ARG A O 1
ATOM 930 N N . GLU A 1 115 ? -3.038 -20.647 10.059 1.00 66.69 115 GLU A N 1
ATOM 931 C CA . GLU A 1 115 ? -4.419 -21.076 9.836 1.00 66.69 115 GLU A CA 1
ATOM 932 C C . GLU A 1 115 ? -5.252 -19.969 9.170 1.00 66.69 115 GLU A C 1
ATOM 934 O O . GLU A 1 115 ? -5.957 -20.201 8.188 1.00 66.69 115 GLU A O 1
ATOM 939 N N . LYS A 1 116 ? -5.086 -18.717 9.618 1.00 67.50 116 LYS A N 1
ATOM 940 C CA . LYS A 1 116 ? -5.715 -17.550 8.980 1.00 67.50 116 LYS A CA 1
ATOM 941 C C . LYS A 1 116 ? -5.173 -17.267 7.582 1.00 67.50 116 LYS A C 1
ATOM 943 O O . LYS A 1 116 ? -5.903 -16.726 6.752 1.00 67.50 116 LYS A O 1
ATOM 948 N N . GLN A 1 117 ? -3.912 -17.596 7.322 1.00 61.84 117 GLN A N 1
ATOM 949 C CA . GLN A 1 117 ? -3.318 -17.457 5.999 1.00 61.84 117 GLN A CA 1
ATOM 950 C C . GLN A 1 117 ? -3.826 -18.545 5.043 1.00 61.84 117 GLN A C 1
ATOM 952 O O . GLN A 1 117 ? -4.200 -18.228 3.917 1.00 61.84 117 GLN A O 1
ATOM 957 N N . ALA A 1 118 ? -3.914 -19.790 5.509 1.00 66.06 118 ALA A N 1
ATOM 958 C CA . ALA A 1 118 ? -4.443 -20.914 4.746 1.00 66.06 118 ALA A CA 1
ATOM 959 C C . ALA A 1 118 ? -5.916 -20.708 4.365 1.00 66.06 118 ALA A C 1
ATOM 961 O O . ALA A 1 118 ? -6.272 -20.907 3.208 1.00 66.06 118 ALA A O 1
ATOM 962 N N . ALA A 1 119 ? -6.748 -20.224 5.296 1.00 70.88 119 ALA A N 1
ATOM 963 C CA . ALA A 1 119 ? -8.158 -19.929 5.025 1.00 70.88 119 ALA A CA 1
ATOM 964 C C . ALA A 1 119 ? -8.333 -18.913 3.883 1.00 70.88 119 ALA A C 1
ATOM 966 O O . ALA A 1 119 ? -9.143 -19.117 2.988 1.00 70.88 119 ALA A O 1
ATOM 967 N N . LYS A 1 120 ? -7.508 -17.861 3.864 1.00 67.56 120 LYS A N 1
ATOM 968 C CA . LYS A 1 120 ? -7.549 -16.836 2.810 1.00 67.56 120 LYS A CA 1
ATOM 969 C C . LYS A 1 120 ? -7.053 -17.337 1.460 1.00 67.56 120 LYS A C 1
ATOM 971 O O . LYS A 1 120 ? -7.550 -16.904 0.430 1.00 67.56 120 LYS A O 1
ATOM 976 N N . VAL A 1 121 ? -6.058 -18.223 1.459 1.00 63.06 121 VAL A N 1
ATOM 977 C CA . VAL A 1 121 ? -5.594 -18.879 0.230 1.00 63.06 121 VAL A CA 1
ATOM 978 C C . VAL A 1 121 ? -6.688 -19.786 -0.328 1.00 63.06 121 VAL A C 1
ATOM 980 O O . VAL A 1 121 ? -6.891 -19.801 -1.535 1.00 63.06 121 VAL A O 1
ATOM 983 N N . PHE A 1 122 ? -7.395 -20.512 0.538 1.00 70.50 122 PHE A N 1
ATOM 984 C CA . PHE A 1 122 ? -8.481 -21.404 0.141 1.00 70.50 122 PHE A CA 1
ATOM 985 C C . PHE A 1 122 ? -9.649 -20.638 -0.499 1.00 70.50 122 PHE A C 1
ATOM 987 O O . PHE A 1 122 ? -10.044 -20.963 -1.612 1.00 70.50 122 PHE A O 1
ATOM 994 N N . GLU A 1 123 ? -10.114 -19.564 0.143 1.00 72.88 123 GLU A N 1
ATOM 995 C CA . GLU A 1 123 ? -11.162 -18.677 -0.393 1.00 72.88 123 GLU A CA 1
ATOM 996 C C . GLU A 1 123 ? -10.771 -18.072 -1.752 1.00 72.88 123 GLU A C 1
ATOM 998 O O . GLU A 1 123 ? -11.546 -18.080 -2.705 1.00 72.88 123 GLU A O 1
ATOM 1003 N N . ALA A 1 124 ? -9.530 -17.594 -1.877 1.00 58.69 124 ALA A N 1
ATOM 1004 C CA . ALA A 1 124 ? -9.037 -16.999 -3.117 1.00 58.69 124 ALA A CA 1
ATOM 1005 C C . ALA A 1 124 ? -8.804 -18.033 -4.241 1.00 58.69 124 ALA A C 1
ATOM 1007 O O . ALA A 1 124 ? -8.808 -17.675 -5.419 1.00 58.69 124 ALA A O 1
ATOM 1008 N N . LEU A 1 125 ? -8.614 -19.314 -3.905 1.00 67.19 125 LEU A N 1
ATOM 1009 C CA . LEU A 1 125 ? -8.592 -20.412 -4.877 1.00 67.19 125 LEU A CA 1
ATOM 1010 C C . LEU A 1 125 ? -10.007 -20.770 -5.350 1.00 67.19 125 LEU A C 1
ATOM 1012 O O . LEU A 1 125 ? -10.201 -20.955 -6.548 1.00 67.19 125 LEU A O 1
ATOM 1016 N N . GLU A 1 126 ? -10.990 -20.833 -4.444 1.00 75.38 126 GLU A N 1
ATOM 1017 C CA . GLU A 1 126 ? -12.402 -21.067 -4.800 1.00 75.38 126 GLU A CA 1
ATOM 1018 C C . GLU A 1 126 ? -12.948 -19.972 -5.720 1.00 75.38 126 GLU A C 1
ATOM 1020 O O . GLU A 1 126 ? -13.651 -20.261 -6.689 1.00 75.38 126 GLU A O 1
ATOM 1025 N N . ASN A 1 127 ? -12.547 -18.725 -5.476 1.00 74.69 127 ASN A N 1
ATOM 1026 C CA . ASN A 1 127 ? -12.962 -17.577 -6.278 1.00 74.69 127 ASN A CA 1
ATOM 1027 C C . ASN A 1 127 ? -12.151 -17.403 -7.578 1.00 74.69 127 ASN A C 1
ATOM 1029 O O . ASN A 1 127 ? -12.356 -16.432 -8.302 1.00 74.69 127 ASN A O 1
ATOM 1033 N N . ASN A 1 128 ? -11.241 -18.333 -7.904 1.00 63.59 128 ASN A N 1
ATOM 1034 C CA . ASN A 1 128 ? -10.316 -18.274 -9.049 1.00 63.59 128 ASN A CA 1
ATOM 1035 C C . ASN A 1 128 ? -9.412 -17.021 -9.093 1.00 63.59 128 ASN A C 1
ATOM 1037 O O . ASN A 1 128 ? -8.841 -16.697 -10.134 1.00 63.59 128 ASN A O 1
ATOM 1041 N N . GLU A 1 129 ? -9.241 -16.326 -7.968 1.00 53.69 129 GLU A N 1
ATOM 1042 C CA . GLU A 1 129 ? -8.342 -15.172 -7.838 1.00 53.69 129 GLU A CA 1
ATOM 1043 C C . GLU A 1 129 ? -6.869 -15.597 -7.755 1.00 53.69 129 GLU A C 1
ATOM 1045 O O . GLU A 1 129 ? -5.957 -14.825 -8.061 1.00 53.69 129 GLU A O 1
ATOM 1050 N N . LEU A 1 130 ? -6.627 -16.841 -7.335 1.00 55.31 130 LEU A N 1
ATOM 1051 C CA . LEU A 1 130 ? -5.318 -17.474 -7.316 1.00 55.31 130 LEU A CA 1
ATOM 1052 C C . LEU A 1 130 ? -5.322 -18.720 -8.198 1.00 55.31 130 LEU A C 1
ATOM 1054 O O . LEU A 1 130 ? -6.248 -19.525 -8.183 1.00 55.31 130 LEU A O 1
ATOM 1058 N N . SER A 1 131 ? -4.234 -18.922 -8.932 1.00 55.53 131 SER A N 1
ATOM 1059 C CA . SER A 1 131 ? -3.988 -20.167 -9.654 1.00 55.53 131 SER A CA 1
ATOM 1060 C C . SER A 1 131 ? -3.361 -21.211 -8.725 1.00 55.53 131 SER A C 1
ATOM 1062 O O . SER A 1 131 ? -2.364 -20.939 -8.049 1.00 55.53 131 SER A O 1
ATOM 1064 N N . SER A 1 132 ? -3.923 -22.418 -8.721 1.00 60.00 132 SER A N 1
ATOM 1065 C CA . SER A 1 132 ? -3.348 -23.601 -8.074 1.00 60.00 132 SER A CA 1
ATOM 1066 C C . SER A 1 132 ? -2.150 -24.123 -8.876 1.00 60.00 132 SER A C 1
ATOM 1068 O O . SER A 1 132 ? -2.225 -24.262 -10.096 1.00 60.00 132 SER A O 1
ATOM 1070 N N . GLY A 1 133 ? -1.035 -24.422 -8.207 1.00 56.09 133 GLY A N 1
ATOM 1071 C CA . GLY A 1 133 ? 0.132 -25.025 -8.849 1.00 56.09 133 GLY A CA 1
ATOM 1072 C C . GLY A 1 133 ? 1.244 -25.380 -7.866 1.00 56.09 133 GLY A C 1
ATOM 1073 O O . GLY A 1 133 ? 1.292 -24.888 -6.738 1.00 56.09 133 GLY A O 1
ATOM 1074 N N . GLN A 1 134 ? 2.147 -26.265 -8.287 1.00 38.69 134 GLN A N 1
ATOM 1075 C CA . GLN A 1 134 ? 3.206 -26.797 -7.431 1.00 38.69 134 GLN A CA 1
ATOM 1076 C C . GLN A 1 134 ? 4.197 -25.681 -7.043 1.00 38.69 134 GLN A C 1
ATOM 1078 O O . GLN A 1 134 ? 4.889 -25.132 -7.896 1.00 38.69 134 GLN A O 1
ATOM 1083 N N . GLY A 1 135 ? 4.242 -25.323 -5.754 1.00 50.06 135 GLY A N 1
ATOM 1084 C CA . GLY A 1 135 ? 5.069 -24.223 -5.232 1.00 50.06 135 GLY A CA 1
ATOM 1085 C C . GLY A 1 135 ? 4.369 -22.860 -5.133 1.00 50.06 135 GLY A C 1
ATOM 1086 O O . GLY A 1 135 ? 4.928 -21.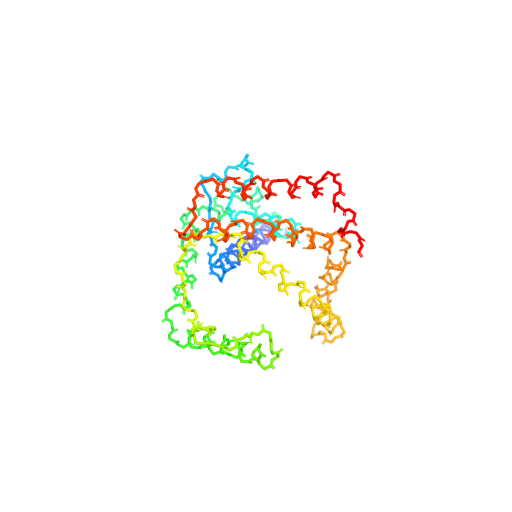946 -4.530 1.00 50.06 135 GLY A O 1
ATOM 1087 N N . LEU A 1 136 ? 3.145 -22.720 -5.651 1.00 46.09 136 LEU A N 1
ATOM 1088 C CA . LEU A 1 136 ? 2.313 -21.529 -5.455 1.00 46.09 136 LEU A CA 1
ATOM 1089 C C . LEU A 1 136 ? 1.608 -21.588 -4.093 1.00 46.09 136 LEU A C 1
ATOM 1091 O O . LEU A 1 136 ? 1.246 -22.660 -3.613 1.00 46.09 136 LEU A O 1
ATOM 1095 N N . ASN A 1 137 ? 1.406 -20.420 -3.478 1.00 58.88 137 ASN A N 1
ATOM 1096 C CA . ASN A 1 137 ? 0.649 -20.251 -2.231 1.00 58.88 137 ASN A CA 1
ATOM 1097 C C . ASN A 1 137 ? 1.213 -21.007 -1.003 1.00 58.88 137 ASN A C 1
ATOM 1099 O O . ASN A 1 137 ? 0.463 -21.354 -0.092 1.00 58.88 137 ASN A O 1
ATOM 1103 N N . GLN A 1 138 ? 2.529 -21.260 -0.964 1.00 53.03 138 GLN A N 1
ATOM 1104 C CA . GLN A 1 138 ? 3.192 -21.869 0.197 1.00 53.03 138 GLN A CA 1
ATOM 1105 C C . GLN A 1 138 ? 3.100 -20.986 1.452 1.00 53.03 138 GLN A C 1
ATOM 1107 O O . GLN A 1 138 ? 3.052 -19.757 1.366 1.00 53.03 138 GLN A O 1
ATOM 1112 N N . GLU A 1 139 ? 3.135 -21.618 2.629 1.00 48.81 139 GLU A N 1
ATOM 1113 C CA . GLU A 1 139 ? 3.223 -20.913 3.909 1.00 48.81 139 GLU A CA 1
ATOM 1114 C C . GLU A 1 139 ? 4.452 -19.991 3.942 1.00 48.81 139 GLU A C 1
ATOM 1116 O O . GLU A 1 139 ? 5.598 -20.442 3.888 1.00 48.81 139 GLU A O 1
ATOM 1121 N N . THR A 1 140 ? 4.234 -18.685 4.085 1.00 48.41 140 THR A N 1
ATOM 1122 C CA . THR A 1 140 ? 5.329 -17.730 4.276 1.00 48.41 140 THR A CA 1
ATOM 1123 C C . THR A 1 140 ? 5.736 -17.694 5.746 1.00 48.41 140 THR A C 1
ATOM 1125 O O . THR A 1 140 ? 5.036 -17.129 6.585 1.00 48.41 140 THR A O 1
ATOM 1128 N N . SER A 1 141 ? 6.901 -18.248 6.081 1.00 45.44 141 SER A N 1
ATOM 1129 C CA . SER A 1 141 ? 7.625 -17.845 7.296 1.00 45.44 141 SER A CA 1
ATOM 1130 C C . SER A 1 141 ? 8.102 -16.393 7.164 1.00 45.44 141 SER A C 1
ATOM 1132 O O . SER A 1 141 ? 8.325 -15.961 6.036 1.00 45.44 141 SER A O 1
ATOM 1134 N N . PHE A 1 142 ? 8.326 -15.669 8.276 1.00 41.03 142 PHE A N 1
ATOM 1135 C CA . PHE A 1 142 ? 8.969 -14.341 8.258 1.00 41.03 142 PHE A CA 1
ATOM 1136 C C . PHE A 1 142 ? 10.224 -14.377 7.378 1.00 41.03 142 PHE A C 1
ATOM 1138 O O . PHE A 1 142 ? 11.262 -14.916 7.766 1.00 41.03 142 PHE A O 1
ATOM 1145 N N . GLN A 1 143 ? 10.102 -13.845 6.167 1.00 37.09 143 GLN A N 1
ATOM 1146 C CA . GLN A 1 143 ? 11.176 -13.845 5.193 1.00 37.09 143 GLN A CA 1
ATOM 1147 C C . GLN A 1 143 ? 12.146 -12.736 5.597 1.00 37.09 143 GLN A C 1
ATOM 1149 O O . GLN A 1 143 ? 11.733 -11.618 5.916 1.00 37.09 143 GLN A O 1
ATOM 1154 N N . ARG A 1 144 ? 13.445 -13.055 5.656 1.00 34.66 144 ARG A N 1
ATOM 1155 C CA . ARG A 1 144 ? 14.482 -12.040 5.880 1.00 34.66 144 ARG A CA 1
ATOM 1156 C C . ARG A 1 144 ? 14.323 -10.946 4.831 1.00 34.66 144 ARG A C 1
ATOM 1158 O O . ARG A 1 144 ? 14.128 -11.262 3.663 1.00 34.66 144 ARG A O 1
ATOM 1165 N N . ALA A 1 145 ? 14.468 -9.693 5.263 1.00 29.91 145 ALA A N 1
ATOM 1166 C CA . ALA A 1 145 ? 14.526 -8.543 4.374 1.00 29.91 145 ALA A CA 1
ATOM 1167 C C . ALA A 1 145 ? 15.528 -8.821 3.243 1.00 29.91 145 ALA A C 1
ATOM 1169 O O . ALA A 1 145 ? 16.731 -8.923 3.485 1.00 29.91 145 ALA A O 1
ATOM 1170 N N . SER A 1 146 ? 15.013 -8.986 2.030 1.00 30.36 146 SER A N 1
ATOM 1171 C CA . SER A 1 146 ? 15.806 -9.086 0.812 1.00 30.36 146 SER A CA 1
ATOM 1172 C C . SER A 1 146 ? 15.397 -7.962 -0.124 1.00 30.36 146 SER A C 1
ATOM 1174 O O . SER A 1 146 ? 14.214 -7.668 -0.294 1.00 30.36 146 SER A O 1
ATOM 1176 N N . ASP A 1 147 ? 16.391 -7.313 -0.710 1.00 31.45 147 ASP A N 1
ATOM 1177 C CA . ASP A 1 147 ? 16.216 -6.173 -1.592 1.00 31.45 147 ASP A CA 1
ATOM 1178 C C . ASP A 1 147 ? 15.466 -6.545 -2.877 1.00 31.45 147 ASP A C 1
ATOM 1180 O O . ASP A 1 147 ? 15.984 -7.287 -3.703 1.00 31.45 147 ASP A O 1
ATOM 1184 N N . THR A 1 148 ? 14.248 -6.016 -3.052 1.00 43.09 148 THR A N 1
ATOM 1185 C CA . THR A 1 148 ? 13.693 -5.482 -4.322 1.00 43.09 148 THR A CA 1
ATOM 1186 C C . THR A 1 148 ? 12.270 -4.949 -4.085 1.00 43.09 148 THR A C 1
ATOM 1188 O O . THR A 1 148 ? 11.393 -5.654 -3.604 1.00 43.09 148 THR A O 1
ATOM 1191 N N . ARG A 1 149 ? 12.046 -3.649 -4.343 1.00 53.62 149 ARG A N 1
ATOM 1192 C CA . ARG A 1 149 ? 10.971 -2.866 -3.685 1.00 53.62 149 ARG A CA 1
ATOM 1193 C C . ARG A 1 149 ? 9.836 -2.374 -4.594 1.00 53.62 149 ARG A C 1
ATOM 1195 O O . ARG A 1 149 ? 8.812 -1.975 -4.072 1.00 53.62 149 ARG A O 1
ATOM 1202 N N . TRP A 1 150 ? 9.950 -2.427 -5.921 1.00 44.44 150 TRP A N 1
ATOM 1203 C CA . TRP A 1 150 ? 8.954 -1.803 -6.818 1.00 44.44 150 TRP A CA 1
ATOM 1204 C C . TRP A 1 150 ? 7.802 -2.732 -7.247 1.00 44.44 150 TRP A C 1
ATOM 1206 O O . TRP A 1 150 ? 6.657 -2.291 -7.323 1.00 44.44 150 TRP A O 1
ATOM 1216 N N . GLY A 1 151 ? 8.064 -4.030 -7.440 1.00 50.19 151 GLY A N 1
ATOM 1217 C CA . GLY A 1 151 ? 7.035 -4.980 -7.892 1.00 50.19 151 GLY A CA 1
ATOM 1218 C C . GLY A 1 151 ? 5.944 -5.276 -6.856 1.00 50.19 151 GLY A C 1
ATOM 1219 O O . GLY A 1 151 ? 4.797 -5.520 -7.219 1.00 50.19 151 GLY A O 1
ATOM 1220 N N . SER A 1 152 ? 6.265 -5.181 -5.560 1.00 56.06 152 SER A N 1
ATOM 1221 C CA . SER A 1 152 ? 5.288 -5.371 -4.474 1.00 56.06 152 SER A CA 1
ATOM 1222 C C . SER A 1 152 ? 4.253 -4.236 -4.416 1.00 56.06 152 SER A C 1
ATOM 1224 O O . SER A 1 152 ? 3.052 -4.484 -4.275 1.00 56.06 152 SER A O 1
ATOM 1226 N N . HIS A 1 153 ? 4.691 -2.988 -4.617 1.00 58.75 153 HIS A N 1
ATOM 1227 C CA . HIS A 1 153 ? 3.793 -1.832 -4.675 1.00 58.75 153 HIS A CA 1
ATOM 1228 C C . HIS A 1 153 ? 2.870 -1.890 -5.894 1.00 58.75 153 HIS A C 1
ATOM 1230 O O . HIS A 1 153 ? 1.667 -1.689 -5.745 1.00 58.75 153 HIS A O 1
ATOM 1236 N N . TYR A 1 154 ? 3.398 -2.256 -7.066 1.00 69.19 154 TYR A N 1
ATOM 1237 C CA . TYR A 1 154 ? 2.585 -2.447 -8.269 1.00 69.19 154 TYR A CA 1
ATOM 1238 C C . TYR A 1 154 ? 1.487 -3.500 -8.056 1.00 69.19 154 TYR A C 1
ATOM 1240 O O . TYR A 1 154 ? 0.311 -3.236 -8.298 1.00 69.19 154 TYR A O 1
ATOM 1248 N N . ASN A 1 155 ? 1.848 -4.657 -7.494 1.00 67.44 155 ASN A N 1
ATOM 1249 C CA . ASN A 1 155 ? 0.889 -5.724 -7.204 1.00 67.44 155 ASN A CA 1
ATOM 1250 C C . ASN A 1 155 ? -0.165 -5.317 -6.165 1.00 67.44 155 ASN A C 1
ATOM 1252 O O . ASN A 1 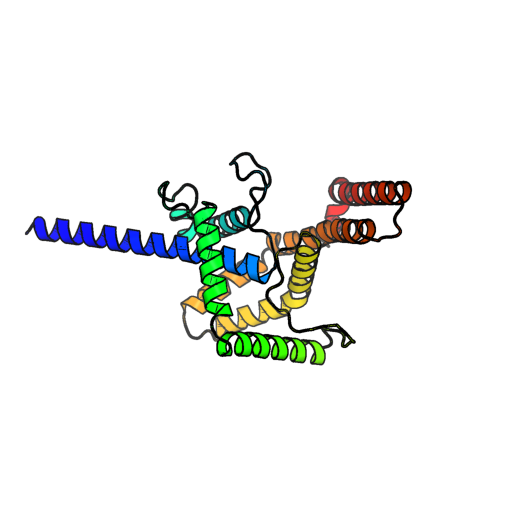155 ? -1.308 -5.757 -6.247 1.00 67.44 155 ASN A O 1
ATOM 1256 N N . THR A 1 156 ? 0.193 -4.477 -5.193 1.00 71.56 156 THR A N 1
ATOM 1257 C CA . THR A 1 156 ? -0.754 -3.967 -4.189 1.00 71.56 156 THR A CA 1
ATOM 1258 C C . THR A 1 156 ? -1.761 -3.003 -4.812 1.00 71.56 156 THR A C 1
ATOM 1260 O O . THR A 1 156 ? -2.950 -3.102 -4.525 1.00 71.56 156 THR A O 1
ATOM 1263 N N . ILE A 1 157 ? -1.313 -2.121 -5.710 1.00 72.38 157 ILE A N 1
ATOM 1264 C CA . ILE A 1 157 ? -2.202 -1.213 -6.448 1.00 72.38 157 ILE A CA 1
ATOM 1265 C C . ILE A 1 157 ? -3.151 -1.997 -7.352 1.00 72.38 157 ILE A C 1
ATOM 1267 O O . ILE A 1 157 ? -4.349 -1.732 -7.349 1.00 72.38 157 ILE A O 1
ATOM 1271 N N . LEU A 1 158 ? -2.649 -3.009 -8.066 1.00 74.19 158 LEU A N 1
ATOM 1272 C CA . LEU A 1 158 ? -3.500 -3.886 -8.873 1.00 74.19 158 LEU A CA 1
ATOM 1273 C C . LEU A 1 158 ? -4.580 -4.574 -8.029 1.00 74.19 158 LEU A C 1
ATOM 1275 O O . LEU A 1 158 ? -5.734 -4.608 -8.443 1.00 74.19 158 LEU A O 1
ATOM 1279 N N . ARG A 1 159 ? -4.222 -5.057 -6.831 1.00 75.12 159 ARG A N 1
ATOM 1280 C CA . ARG A 1 159 ? -5.169 -5.668 -5.884 1.00 75.12 159 ARG A CA 1
ATOM 1281 C C . ARG A 1 159 ? -6.204 -4.673 -5.363 1.00 75.12 159 ARG A C 1
ATOM 1283 O O . ARG A 1 159 ? -7.371 -5.016 -5.233 1.00 75.12 159 ARG A O 1
ATOM 1290 N N . MET A 1 160 ? -5.793 -3.443 -5.074 1.00 74.25 160 MET A N 1
ATOM 1291 C CA . MET A 1 160 ? -6.711 -2.399 -4.622 1.00 74.25 160 MET A CA 1
ATOM 1292 C C . MET A 1 160 ? -7.719 -2.024 -5.711 1.00 74.25 160 MET A C 1
ATOM 1294 O O . MET A 1 160 ? -8.899 -1.889 -5.416 1.00 74.25 160 MET A O 1
ATOM 1298 N N . ILE A 1 161 ? -7.270 -1.935 -6.967 1.00 80.25 161 ILE A N 1
ATOM 1299 C CA . ILE A 1 161 ? -8.145 -1.693 -8.121 1.00 80.25 161 ILE A CA 1
ATOM 1300 C C . ILE A 1 161 ? -9.121 -2.858 -8.309 1.00 80.25 161 ILE A C 1
ATOM 1302 O O . ILE A 1 161 ? -10.313 -2.625 -8.481 1.00 80.25 161 ILE A O 1
ATOM 1306 N N . SER A 1 162 ? -8.652 -4.109 -8.226 1.00 80.06 162 SER A N 1
ATOM 1307 C CA . SER A 1 162 ? -9.539 -5.272 -8.367 1.00 80.06 162 SER A CA 1
ATOM 1308 C C . SER A 1 162 ? -10.562 -5.392 -7.236 1.00 80.06 162 SER A C 1
ATOM 1310 O O . SER A 1 162 ? -11.650 -5.901 -7.461 1.00 80.06 162 SER A O 1
ATOM 1312 N N . MET A 1 163 ? -10.228 -4.923 -6.030 1.00 79.44 163 MET A N 1
ATOM 1313 C CA . MET A 1 163 ? -11.103 -4.990 -4.854 1.00 79.44 163 MET A CA 1
ATOM 1314 C C . MET A 1 163 ? -11.929 -3.714 -4.636 1.00 79.44 163 MET A C 1
ATOM 1316 O O . MET A 1 163 ? -12.633 -3.622 -3.634 1.00 79.44 163 MET A O 1
ATOM 1320 N N . PHE A 1 164 ? -11.846 -2.720 -5.527 1.00 82.69 164 PHE A N 1
ATOM 1321 C CA . PHE A 1 164 ? -12.404 -1.388 -5.280 1.00 82.69 164 PHE A CA 1
ATOM 1322 C C . PHE A 1 164 ? -13.924 -1.415 -5.041 1.00 82.69 164 PHE A C 1
ATOM 1324 O O . PHE A 1 164 ? -14.379 -0.858 -4.047 1.00 82.69 164 PHE A O 1
ATOM 1331 N N . SER A 1 165 ? -14.685 -2.146 -5.869 1.00 82.81 165 SER A N 1
ATOM 1332 C CA . SER A 1 165 ? -16.140 -2.334 -5.682 1.00 82.81 165 SER A CA 1
ATOM 1333 C C . SER A 1 165 ? -16.458 -2.943 -4.318 1.00 82.81 165 SER A C 1
ATOM 1335 O O . SER A 1 165 ? -17.264 -2.413 -3.564 1.00 82.81 165 SER A O 1
ATOM 1337 N N . SER A 1 166 ? -15.750 -4.011 -3.944 1.00 75.44 166 SER A N 1
ATOM 1338 C CA . SER A 1 166 ? -15.966 -4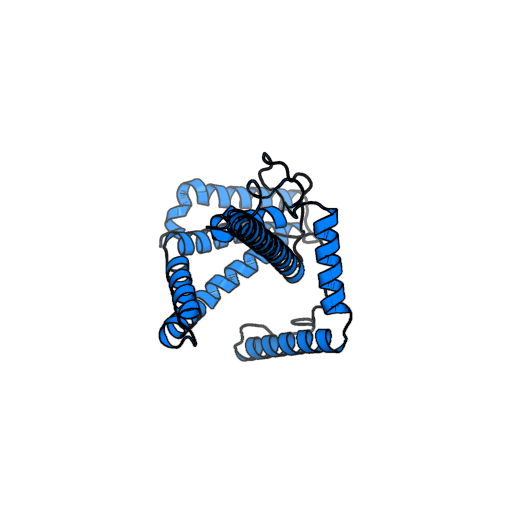.696 -2.668 1.00 75.44 166 SER A CA 1
ATOM 1339 C C . SER A 1 166 ? -15.602 -3.829 -1.463 1.00 75.44 166 SER A C 1
ATOM 1341 O O . SER A 1 166 ? -16.216 -3.948 -0.408 1.00 75.44 166 SER A O 1
ATOM 1343 N N . ILE A 1 167 ? -14.601 -2.954 -1.594 1.00 80.00 167 ILE A N 1
ATOM 1344 C CA . ILE A 1 167 ? -14.248 -1.993 -0.545 1.00 80.00 167 ILE A CA 1
ATOM 1345 C C . ILE A 1 167 ? -15.381 -0.977 -0.369 1.00 80.00 167 ILE A C 1
ATOM 1347 O O . ILE A 1 167 ? -15.773 -0.728 0.768 1.00 80.00 167 ILE A O 1
ATOM 1351 N N . VAL A 1 168 ? -15.926 -0.436 -1.463 1.00 86.19 168 VAL A N 1
ATOM 1352 C CA . VAL A 1 168 ? -17.071 0.490 -1.429 1.00 86.19 168 VAL A CA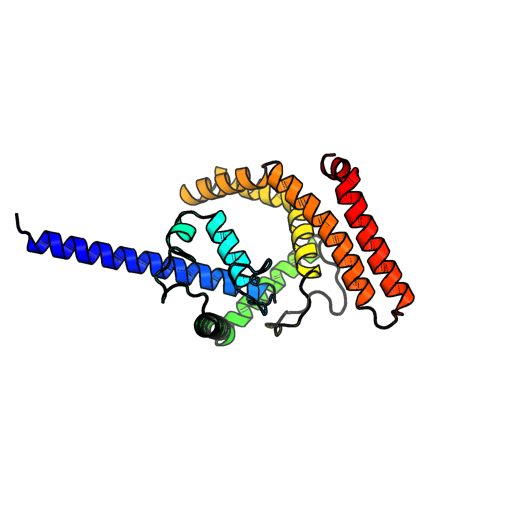 1
ATOM 1353 C C . VAL A 1 168 ? -18.278 -0.174 -0.761 1.00 86.19 168 VAL A C 1
ATOM 1355 O O . VAL A 1 168 ? -18.763 0.334 0.245 1.00 86.19 168 VAL A O 1
ATOM 1358 N N . GLU A 1 169 ? -18.665 -1.369 -1.211 1.00 83.00 169 GLU A N 1
ATOM 1359 C CA . GLU A 1 169 ? -19.807 -2.121 -0.667 1.00 83.00 169 GLU A CA 1
ATOM 1360 C C . GLU A 1 169 ? -19.663 -2.417 0.837 1.00 83.00 169 GLU A C 1
ATOM 1362 O O . GLU A 1 169 ? -20.612 -2.283 1.613 1.00 83.00 169 GLU A O 1
ATOM 1367 N N . VAL A 1 170 ? -18.462 -2.799 1.290 1.00 83.19 170 VAL A N 1
ATOM 1368 C CA . VAL A 1 170 ? -18.202 -3.046 2.718 1.00 83.19 170 VAL A CA 1
ATOM 1369 C C . VAL A 1 170 ? -18.284 -1.754 3.525 1.00 83.19 170 VAL A C 1
ATOM 1371 O O . VAL A 1 170 ? -18.802 -1.769 4.643 1.00 83.19 170 VAL A O 1
ATOM 1374 N N . LEU A 1 171 ? -17.788 -0.638 2.991 1.00 82.31 171 LEU A N 1
ATOM 1375 C CA . LEU A 1 171 ? -17.861 0.648 3.678 1.00 82.31 171 LEU A CA 1
ATOM 1376 C C . LEU A 1 171 ? -19.303 1.146 3.773 1.00 82.31 171 LEU A C 1
ATOM 1378 O O . LEU A 1 171 ? -19.711 1.563 4.854 1.00 82.31 171 LEU A O 1
ATOM 1382 N N . GLU A 1 172 ? -20.098 1.020 2.714 1.00 90.62 172 GLU A N 1
ATOM 1383 C CA . GLU A 1 172 ? -21.535 1.317 2.731 1.00 90.62 172 GLU A CA 1
ATOM 1384 C C . GLU A 1 172 ? -22.276 0.459 3.767 1.00 90.62 172 GLU A C 1
ATOM 1386 O O . GLU A 1 172 ? -23.000 0.980 4.621 1.00 90.62 172 GLU A O 1
ATOM 1391 N N . MET A 1 173 ? -22.007 -0.849 3.789 1.00 89.00 173 MET A N 1
ATOM 1392 C CA . MET A 1 173 ? -22.595 -1.766 4.765 1.00 89.00 173 MET A CA 1
ATOM 1393 C C . MET A 1 173 ? -22.209 -1.414 6.209 1.00 89.00 173 MET A C 1
ATOM 1395 O O . MET A 1 173 ? -23.050 -1.495 7.109 1.00 89.00 173 MET A O 1
ATOM 1399 N N . LEU A 1 174 ? -20.966 -0.985 6.451 1.00 85.81 174 LEU A N 1
ATOM 1400 C CA . LEU A 1 174 ? -20.511 -0.530 7.766 1.00 85.81 174 LEU A CA 1
ATOM 1401 C C . LEU A 1 174 ? -21.154 0.797 8.181 1.00 85.81 174 LEU A C 1
ATOM 1403 O O . LEU A 1 174 ? -21.434 0.978 9.366 1.00 85.81 174 LEU A O 1
ATOM 1407 N N . ILE A 1 175 ? -21.434 1.699 7.240 1.00 89.69 175 ILE A N 1
ATOM 1408 C CA . ILE A 1 175 ? -22.158 2.950 7.507 1.00 89.69 175 ILE A CA 1
ATOM 1409 C C . ILE A 1 175 ? -23.591 2.644 7.964 1.00 89.69 175 ILE A C 1
ATOM 1411 O O . ILE A 1 175 ? -24.072 3.225 8.944 1.00 89.69 175 ILE A O 1
ATOM 1415 N N . GLU A 1 176 ? -24.266 1.698 7.313 1.00 88.50 176 GLU A N 1
ATOM 1416 C CA . GLU A 1 176 ? -25.641 1.321 7.651 1.00 88.50 176 GLU A CA 1
ATOM 1417 C C . GLU A 1 176 ? -25.724 0.490 8.938 1.00 88.50 176 GLU A C 1
ATOM 1419 O O . GLU A 1 176 ? -26.466 0.836 9.865 1.00 88.50 176 GLU A O 1
ATOM 1424 N N . ASN A 1 177 ? -24.908 -0.561 9.045 1.00 87.69 177 ASN A N 1
ATOM 1425 C CA . ASN A 1 177 ? -25.057 -1.635 10.034 1.00 87.69 177 ASN A CA 1
ATOM 1426 C C . ASN A 1 177 ? -23.955 -1.671 11.103 1.00 87.69 177 ASN A C 1
ATOM 1428 O O . ASN A 1 177 ? -23.941 -2.574 11.939 1.00 87.69 177 ASN A O 1
ATOM 1432 N N . GLY A 1 178 ? -23.041 -0.697 11.108 1.00 82.50 178 GLY A N 1
ATOM 1433 C CA . GLY A 1 178 ? -21.933 -0.643 12.061 1.00 82.50 178 GLY A CA 1
ATOM 1434 C C . GLY A 1 178 ? -22.386 -0.756 13.531 1.00 82.50 178 GLY A C 1
ATOM 1435 O O . GLY A 1 178 ? -23.392 -0.152 13.918 1.00 82.50 178 GLY A O 1
ATOM 1436 N N . PRO A 1 179 ? -21.652 -1.498 14.379 1.00 80.31 179 PRO A N 1
ATOM 1437 C CA . PRO A 1 179 ? -22.041 -1.776 15.763 1.00 80.31 179 PRO A CA 1
ATOM 1438 C C . PRO A 1 179 ? -21.964 -0.547 16.682 1.00 80.31 179 PRO A C 1
ATOM 1440 O O . PRO A 1 179 ? -22.565 -0.550 17.755 1.00 80.31 179 PRO A O 1
ATOM 1443 N N . ASN A 1 180 ? -21.238 0.508 16.291 1.00 90.12 180 ASN A N 1
ATOM 1444 C CA . ASN A 1 180 ? -21.156 1.768 17.028 1.00 90.12 180 ASN A CA 1
ATOM 1445 C C . ASN A 1 180 ? -21.067 2.985 16.082 1.00 90.12 180 ASN A C 1
ATOM 1447 O O . ASN A 1 180 ? -20.782 2.855 14.894 1.00 90.12 180 ASN A O 1
ATOM 1451 N N . GLN A 1 181 ? -21.345 4.180 16.613 1.00 86.00 181 GLN A N 1
ATOM 1452 C CA . GLN A 1 181 ? -21.340 5.433 15.839 1.00 86.00 181 GLN A CA 1
ATOM 1453 C C . GLN A 1 181 ? -19.944 5.821 15.328 1.00 86.00 181 GLN A C 1
ATOM 1455 O O . GLN A 1 181 ? -19.831 6.426 14.267 1.00 86.00 181 GLN A O 1
ATOM 1460 N N . GLU A 1 182 ? -18.892 5.450 16.057 1.00 87.56 182 GLU A N 1
ATOM 1461 C CA . GLU A 1 182 ? -17.502 5.736 15.690 1.00 87.56 182 GLU A CA 1
ATOM 1462 C C . GLU A 1 182 ? -17.110 5.010 14.396 1.00 87.56 182 GLU A C 1
ATOM 1464 O O . GLU A 1 182 ? -16.709 5.655 13.434 1.00 87.56 182 GLU A O 1
ATOM 1469 N N . GLN A 1 183 ? -17.366 3.702 14.303 1.00 77.62 183 GLN A N 1
ATOM 1470 C CA . GLN A 1 183 ? -17.083 2.909 13.102 1.00 77.62 183 GLN A CA 1
ATOM 1471 C C . GLN A 1 183 ? -17.911 3.353 11.895 1.00 77.62 183 GLN A C 1
ATOM 1473 O O . GLN A 1 183 ? -17.406 3.358 10.776 1.00 77.62 183 GLN A O 1
ATOM 1478 N N . LYS A 1 184 ? -19.167 3.768 12.106 1.00 88.31 184 LYS A N 1
ATOM 1479 C CA . LYS A 1 184 ? -20.000 4.335 11.033 1.00 88.31 184 LYS A CA 1
ATOM 1480 C C . LYS A 1 184 ? -19.406 5.630 10.488 1.00 88.31 184 LYS A C 1
ATOM 1482 O O . LYS A 1 184 ? -19.389 5.846 9.278 1.00 88.31 184 LYS A O 1
ATOM 1487 N N . TYR A 1 185 ? -18.927 6.495 11.379 1.00 86.88 185 TYR A N 1
ATOM 1488 C CA . TYR A 1 185 ? -18.306 7.759 11.005 1.00 86.88 185 TYR A CA 1
ATOM 1489 C C . TYR A 1 185 ? -16.964 7.547 10.292 1.00 86.88 185 TYR A C 1
ATOM 1491 O O . TYR A 1 185 ? -16.730 8.151 9.247 1.00 86.88 185 TYR A O 1
ATOM 1499 N N . GLU A 1 186 ? -16.123 6.638 10.791 1.00 84.44 186 GLU A N 1
ATOM 1500 C CA . GLU A 1 186 ? -14.856 6.260 10.154 1.00 84.44 186 GLU A CA 1
ATOM 1501 C C . GLU A 1 186 ? -15.068 5.655 8.762 1.00 84.44 186 GLU A C 1
ATOM 1503 O O . GLU A 1 186 ? -14.419 6.080 7.806 1.00 84.44 186 GLU A O 1
ATOM 1508 N N . ALA A 1 187 ? -16.015 4.720 8.620 1.00 82.94 187 ALA A N 1
ATOM 1509 C CA . ALA A 1 187 ? -16.356 4.123 7.330 1.00 82.94 187 ALA A CA 1
ATOM 1510 C C . ALA A 1 187 ? -16.850 5.181 6.335 1.00 82.94 187 ALA A C 1
ATOM 1512 O O . ALA A 1 187 ? -16.448 5.168 5.174 1.00 82.94 187 ALA A O 1
ATOM 1513 N N . LYS A 1 188 ? -17.644 6.153 6.803 1.00 90.19 188 LYS A N 1
ATOM 1514 C CA . LYS A 1 188 ? -18.124 7.267 5.978 1.00 90.19 188 LYS A CA 1
ATOM 1515 C C . LYS A 1 188 ? -17.006 8.199 5.525 1.00 90.19 188 LYS A C 1
ATOM 1517 O O . LYS A 1 188 ? -16.990 8.601 4.365 1.00 90.19 188 LYS A O 1
ATOM 1522 N N . ILE A 1 189 ? -16.069 8.541 6.410 1.00 88.31 189 ILE A N 1
ATOM 1523 C CA . ILE A 1 189 ? -14.891 9.331 6.027 1.00 88.31 189 ILE A CA 1
ATOM 1524 C C . ILE A 1 189 ? -14.074 8.577 4.983 1.00 88.31 189 ILE A C 1
ATOM 1526 O O . ILE A 1 189 ? -13.663 9.169 3.985 1.00 88.31 189 ILE A O 1
ATOM 1530 N N . LEU A 1 190 ? -13.842 7.283 5.207 1.00 82.06 190 LEU A N 1
ATOM 1531 C CA . LEU A 1 190 ? -13.011 6.480 4.324 1.00 82.06 190 LEU A CA 1
ATOM 1532 C C . LEU A 1 190 ? -13.656 6.314 2.945 1.00 82.06 190 LEU A C 1
ATOM 1534 O O . LEU A 1 190 ? -12.961 6.501 1.953 1.00 82.06 190 LEU A O 1
ATOM 1538 N N . LEU A 1 191 ? -14.967 6.063 2.885 1.00 90.56 191 LEU A N 1
ATOM 1539 C CA . LEU A 1 191 ? -15.730 5.995 1.636 1.00 90.56 191 LEU A CA 1
ATOM 1540 C C . LEU A 1 191 ? -15.598 7.301 0.844 1.00 90.56 191 LEU A C 1
ATOM 1542 O O . LEU A 1 191 ? -15.117 7.301 -0.285 1.00 90.56 191 LEU A O 1
ATOM 1546 N N . ASN A 1 192 ? -15.879 8.432 1.497 1.00 86.06 192 ASN A N 1
ATOM 1547 C CA . ASN A 1 192 ? -15.715 9.746 0.881 1.00 86.06 192 ASN A CA 1
ATOM 1548 C C . ASN A 1 192 ? -14.273 9.997 0.415 1.00 86.06 192 ASN A C 1
ATOM 1550 O O . ASN A 1 192 ? -14.065 10.719 -0.550 1.00 86.06 192 ASN A O 1
ATOM 1554 N N . SER A 1 193 ? -13.270 9.435 1.093 1.00 82.50 193 SER A N 1
ATOM 1555 C CA . SER A 1 193 ? -11.861 9.633 0.737 1.00 82.50 193 SER A CA 1
ATOM 1556 C C . SER A 1 193 ? -11.442 8.817 -0.484 1.00 82.50 193 SER A C 1
ATOM 1558 O O . SER A 1 193 ? -10.628 9.292 -1.272 1.00 82.50 193 SER A O 1
ATOM 1560 N N . ILE A 1 194 ? -11.978 7.602 -0.647 1.00 81.62 194 ILE A N 1
ATOM 1561 C CA . ILE A 1 194 ? -11.619 6.722 -1.769 1.00 81.62 194 ILE A CA 1
ATOM 1562 C C . ILE A 1 194 ? -12.408 7.030 -3.044 1.00 81.62 194 ILE A C 1
ATOM 1564 O O . ILE A 1 194 ? -11.937 6.716 -4.132 1.00 81.62 194 ILE A O 1
ATOM 1568 N N . GLU A 1 195 ? -13.583 7.649 -2.924 1.00 85.00 195 GLU A N 1
ATOM 1569 C CA . GLU A 1 195 ? -14.432 8.010 -4.067 1.00 85.00 195 GLU A CA 1
ATOM 1570 C C . GLU A 1 195 ? -14.093 9.375 -4.679 1.00 85.00 195 GLU A C 1
ATOM 1572 O O . GLU A 1 195 ? -14.579 9.715 -5.759 1.00 85.00 195 GLU A O 1
ATOM 1577 N N . ILE A 1 196 ? -13.240 10.170 -4.025 1.00 87.12 196 ILE A N 1
ATOM 1578 C CA . ILE A 1 196 ? -12.773 11.434 -4.598 1.00 87.12 196 ILE A CA 1
ATOM 1579 C C . ILE A 1 196 ? -11.957 11.156 -5.862 1.00 87.12 196 ILE A C 1
ATOM 1581 O O . ILE A 1 196 ? -11.081 10.289 -5.894 1.00 87.12 196 ILE A O 1
ATOM 1585 N N . PHE A 1 197 ? -12.216 11.962 -6.894 1.00 82.25 197 PHE A N 1
ATOM 1586 C CA . PHE A 1 197 ? -11.536 11.894 -8.184 1.00 82.25 197 PHE A CA 1
ATOM 1587 C C . PHE A 1 197 ? -10.010 11.819 -8.045 1.00 82.25 197 PHE A C 1
ATOM 1589 O O . PHE A 1 197 ? -9.400 10.941 -8.643 1.00 82.25 197 PHE A O 1
ATOM 1596 N N . ASP A 1 198 ? -9.403 12.665 -7.208 1.00 81.00 198 ASP A N 1
ATOM 1597 C CA . ASP A 1 198 ? -7.950 12.690 -6.994 1.00 81.00 198 ASP A CA 1
ATOM 1598 C C . ASP A 1 198 ? -7.396 11.340 -6.517 1.00 81.00 198 ASP A C 1
ATOM 1600 O O . ASP A 1 198 ? -6.299 10.939 -6.915 1.00 81.00 198 ASP A O 1
ATOM 1604 N N . PHE A 1 199 ? -8.156 10.612 -5.691 1.00 81.00 199 PHE A N 1
ATOM 1605 C CA . PHE A 1 199 ? -7.760 9.297 -5.201 1.00 81.00 199 PHE A CA 1
ATOM 1606 C C . PHE A 1 199 ? -7.808 8.254 -6.319 1.00 81.00 199 PHE A C 1
ATOM 1608 O O . PHE A 1 199 ? -6.830 7.539 -6.545 1.00 81.00 199 PHE A O 1
ATOM 1615 N N . ILE A 1 200 ? -8.925 8.191 -7.046 1.00 81.19 200 ILE A N 1
ATOM 1616 C CA . ILE A 1 200 ? -9.125 7.243 -8.149 1.00 81.19 200 ILE A CA 1
ATOM 1617 C C . ILE A 1 200 ? -8.115 7.521 -9.266 1.00 81.19 200 ILE A C 1
ATOM 1619 O O . ILE A 1 200 ? -7.400 6.618 -9.702 1.00 81.19 200 ILE A O 1
ATOM 1623 N N . PHE A 1 201 ? -7.990 8.781 -9.677 1.00 81.56 201 PHE A N 1
ATOM 1624 C CA . PHE A 1 201 ? -7.020 9.226 -10.669 1.00 81.56 201 PHE A CA 1
ATOM 1625 C C . PHE A 1 201 ? -5.592 8.890 -10.232 1.00 81.56 201 PHE A C 1
ATOM 1627 O O . PHE A 1 201 ? -4.842 8.282 -10.994 1.00 81.56 201 PHE A O 1
ATOM 1634 N N . GLY A 1 202 ? -5.228 9.196 -8.982 1.00 83.75 202 GLY A N 1
ATOM 1635 C CA . GLY A 1 202 ? -3.927 8.843 -8.419 1.00 83.75 202 GLY A CA 1
ATOM 1636 C C . GLY A 1 202 ? -3.660 7.335 -8.435 1.00 83.75 202 GLY A C 1
ATOM 1637 O O . GLY A 1 202 ? -2.558 6.906 -8.781 1.00 83.75 202 GLY A O 1
ATOM 1638 N N . LEU A 1 203 ? -4.667 6.513 -8.130 1.00 81.31 203 LEU A N 1
ATOM 1639 C CA . LEU A 1 203 ? -4.565 5.054 -8.132 1.00 81.31 203 LEU A CA 1
ATOM 1640 C C . LEU A 1 203 ? -4.289 4.498 -9.542 1.00 81.31 203 LEU A C 1
ATOM 1642 O O . LEU A 1 203 ? -3.381 3.679 -9.719 1.00 81.31 203 LEU A O 1
ATOM 1646 N N . TYR A 1 204 ? -5.016 4.975 -10.556 1.00 82.50 204 TYR A N 1
ATOM 1647 C CA . TYR A 1 204 ? -4.816 4.571 -11.953 1.00 82.50 204 TYR A CA 1
ATOM 1648 C C . TYR A 1 204 ? -3.521 5.134 -12.556 1.00 82.50 204 TYR A C 1
ATOM 1650 O O . TYR A 1 204 ? -2.808 4.415 -13.261 1.00 82.50 204 TYR A O 1
ATOM 1658 N N . LEU A 1 205 ? -3.150 6.368 -12.215 1.00 82.94 205 LEU A N 1
ATOM 1659 C CA . LEU A 1 205 ? -1.881 6.972 -12.619 1.00 82.94 205 LEU A CA 1
ATOM 1660 C C . LEU A 1 205 ? -0.694 6.155 -12.088 1.00 82.94 205 LEU A C 1
ATOM 1662 O O . LEU A 1 205 ? 0.230 5.810 -12.831 1.00 82.94 205 LEU A O 1
ATOM 1666 N N . MET A 1 206 ? -0.748 5.780 -10.807 1.00 82.75 206 MET A N 1
ATOM 1667 C CA . MET A 1 206 ? 0.289 4.971 -10.173 1.00 82.75 206 MET A CA 1
ATOM 1668 C C . MET A 1 206 ? 0.342 3.549 -10.733 1.00 82.75 206 MET A C 1
ATOM 1670 O O . MET A 1 206 ? 1.442 3.022 -10.892 1.00 82.75 206 MET A O 1
ATOM 1674 N N . LYS A 1 207 ? -0.794 2.937 -11.102 1.00 84.88 207 LYS A N 1
ATOM 1675 C CA . LYS A 1 207 ? -0.808 1.658 -11.836 1.00 84.88 207 LYS A CA 1
ATOM 1676 C C . LYS A 1 207 ? 0.020 1.760 -13.119 1.00 84.88 207 LYS A C 1
ATOM 1678 O O . LYS A 1 207 ? 0.865 0.902 -13.358 1.00 84.88 207 LYS A O 1
ATOM 1683 N N . THR A 1 208 ? -0.185 2.796 -13.925 1.00 83.12 208 THR A N 1
ATOM 1684 C CA . THR A 1 208 ? 0.493 2.937 -15.222 1.00 83.12 208 THR A CA 1
ATOM 1685 C C . THR A 1 208 ? 1.996 3.185 -15.059 1.00 83.12 208 THR A C 1
ATOM 1687 O O . THR A 1 208 ? 2.806 2.479 -15.662 1.00 83.12 208 THR A O 1
ATOM 1690 N N . ILE A 1 209 ? 2.393 4.110 -14.177 1.00 83.44 209 ILE A N 1
ATOM 1691 C CA . ILE A 1 209 ? 3.812 4.422 -13.915 1.00 83.44 209 ILE A CA 1
ATOM 1692 C C . ILE A 1 209 ? 4.542 3.212 -13.314 1.00 83.44 209 ILE A C 1
ATOM 1694 O O . ILE A 1 209 ? 5.636 2.834 -13.755 1.00 83.44 209 ILE A O 1
ATOM 1698 N N . LEU A 1 210 ? 3.939 2.574 -12.304 1.00 80.62 210 LEU A N 1
ATOM 1699 C CA . LEU A 1 210 ? 4.529 1.399 -11.670 1.00 80.62 210 LEU A CA 1
ATOM 1700 C C . LEU A 1 210 ? 4.538 0.182 -12.599 1.00 80.62 210 LEU A C 1
ATOM 1702 O O . LEU A 1 210 ? 5.453 -0.627 -12.498 1.00 80.62 210 LEU A O 1
ATOM 1706 N N . GLY A 1 211 ? 3.595 0.073 -13.535 1.00 83.88 211 GLY A N 1
ATOM 1707 C CA . GLY A 1 211 ? 3.579 -0.982 -14.547 1.00 83.88 211 GLY A CA 1
ATOM 1708 C C . GLY A 1 211 ? 4.809 -0.940 -15.450 1.00 83.88 211 GLY A C 1
ATOM 1709 O O . GLY A 1 211 ? 5.512 -1.944 -15.564 1.00 83.88 211 GLY A O 1
ATOM 1710 N N . VAL A 1 212 ? 5.133 0.235 -16.005 1.00 83.00 212 VAL A N 1
ATOM 1711 C CA . VAL A 1 212 ? 6.318 0.423 -16.867 1.00 83.00 212 VAL A CA 1
ATOM 1712 C C . VAL A 1 212 ? 7.609 0.113 -16.106 1.00 83.00 212 VAL A C 1
ATOM 1714 O O . VAL A 1 212 ? 8.476 -0.616 -16.589 1.00 83.00 212 VAL A O 1
ATOM 1717 N N . THR A 1 213 ? 7.740 0.629 -14.882 1.00 81.19 213 THR A N 1
ATOM 1718 C CA . THR A 1 213 ? 8.943 0.396 -14.064 1.00 81.19 213 THR A CA 1
ATOM 1719 C C . THR A 1 213 ? 9.056 -1.045 -13.565 1.00 81.19 213 THR A C 1
ATOM 1721 O O . THR A 1 213 ? 10.167 -1.567 -13.454 1.00 81.19 213 THR A O 1
ATOM 1724 N N . ASN A 1 214 ? 7.934 -1.718 -13.298 1.00 80.06 214 ASN A N 1
ATOM 1725 C CA . ASN A 1 214 ? 7.915 -3.123 -12.915 1.00 80.06 214 ASN A CA 1
ATOM 1726 C C . ASN A 1 214 ? 8.299 -4.038 -14.089 1.00 80.06 214 ASN A C 1
ATOM 1728 O O . ASN A 1 214 ? 9.111 -4.939 -13.895 1.00 80.06 214 ASN A O 1
ATOM 1732 N N . GLU A 1 215 ? 7.789 -3.784 -15.297 1.00 81.06 215 GLU A N 1
ATOM 1733 C CA . GLU A 1 215 ? 8.166 -4.515 -16.517 1.00 81.06 215 GLU A CA 1
ATOM 1734 C C . GLU A 1 215 ? 9.674 -4.393 -16.793 1.00 81.06 215 GLU A C 1
ATOM 1736 O O . GLU A 1 215 ? 10.361 -5.403 -16.988 1.00 81.06 215 GLU A O 1
ATOM 1741 N N . LEU A 1 216 ? 10.215 -3.171 -16.714 1.00 80.81 216 LEU A N 1
ATOM 1742 C CA . LEU A 1 216 ? 11.651 -2.921 -16.832 1.00 80.81 216 LEU A CA 1
ATOM 1743 C C . LEU A 1 216 ? 12.441 -3.683 -15.761 1.00 80.81 216 LEU A C 1
ATOM 1745 O O . LEU A 1 216 ? 13.400 -4.384 -16.073 1.00 80.81 216 LEU A O 1
ATOM 1749 N N . SER A 1 217 ? 12.021 -3.572 -14.499 1.00 81.50 217 SER A N 1
ATOM 1750 C CA . SER A 1 217 ? 12.678 -4.214 -13.359 1.00 81.50 217 SER A CA 1
ATOM 1751 C C . SER A 1 217 ? 12.728 -5.736 -13.502 1.00 81.50 217 SER A C 1
ATOM 1753 O O . SER A 1 217 ? 13.783 -6.334 -13.302 1.00 81.50 217 SER A O 1
ATOM 1755 N N . GLN A 1 218 ? 11.619 -6.370 -13.890 1.00 78.81 218 GLN A N 1
ATOM 1756 C CA . GLN A 1 218 ? 11.565 -7.816 -14.113 1.00 78.81 218 GLN A CA 1
ATOM 1757 C C . GLN A 1 218 ? 12.437 -8.239 -15.294 1.00 78.81 218 GLN A C 1
ATOM 1759 O O . GLN A 1 218 ? 13.112 -9.265 -15.232 1.00 78.81 218 GLN A O 1
ATOM 1764 N N . THR A 1 219 ? 12.452 -7.444 -16.363 1.00 80.19 219 THR A N 1
ATOM 1765 C CA . THR A 1 219 ? 13.212 -7.772 -17.571 1.00 80.19 219 THR A CA 1
ATOM 1766 C C . THR A 1 219 ? 14.718 -7.633 -17.354 1.00 80.19 219 THR A C 1
ATOM 1768 O O . THR A 1 219 ? 15.464 -8.503 -17.797 1.00 80.19 219 THR A O 1
ATOM 1771 N N . LEU A 1 220 ? 15.166 -6.615 -16.612 1.00 77.50 220 LEU A N 1
ATOM 1772 C CA . LEU A 1 220 ? 16.576 -6.422 -16.246 1.00 77.50 220 LEU A CA 1
ATOM 1773 C C . LEU A 1 220 ? 17.103 -7.470 -15.253 1.00 77.50 220 LEU A C 1
ATOM 1775 O O . LEU A 1 220 ? 18.310 -7.660 -15.149 1.00 77.50 220 LEU A O 1
ATOM 1779 N N . GLN A 1 221 ? 16.220 -8.148 -14.516 1.00 79.75 221 GLN A N 1
ATOM 1780 C CA . GLN A 1 221 ? 16.594 -9.198 -13.562 1.00 79.75 221 GLN A CA 1
ATOM 1781 C C . GLN A 1 221 ? 16.757 -10.586 -14.204 1.00 79.75 221 GLN A C 1
ATOM 1783 O O . GLN A 1 221 ? 17.152 -11.535 -13.520 1.00 79.75 221 GLN A O 1
ATOM 1788 N N . LYS A 1 222 ? 16.454 -10.741 -15.500 1.00 81.62 222 LYS A N 1
ATOM 1789 C CA . LYS A 1 222 ? 16.635 -12.017 -16.199 1.00 81.62 222 LYS A CA 1
ATOM 1790 C C . LYS A 1 222 ? 18.127 -12.319 -16.391 1.00 81.62 222 LYS A C 1
ATOM 1792 O O . LYS A 1 222 ? 18.921 -11.436 -16.701 1.00 81.62 222 LYS A O 1
ATOM 1797 N N . LYS A 1 223 ? 18.512 -13.584 -16.190 1.00 77.00 223 LYS A N 1
ATOM 1798 C CA . LYS A 1 223 ? 19.923 -14.027 -16.207 1.00 77.00 223 LYS A CA 1
ATOM 1799 C C . LYS A 1 223 ? 20.569 -13.993 -17.595 1.00 77.00 223 LYS A C 1
ATOM 1801 O O . LYS A 1 223 ? 21.788 -14.056 -17.689 1.00 77.00 223 LYS A O 1
ATOM 1806 N N . ASP A 1 224 ? 19.759 -13.941 -18.640 1.00 83.56 224 ASP A N 1
ATOM 1807 C CA . ASP A 1 224 ? 20.132 -13.992 -20.050 1.00 83.56 224 ASP A CA 1
ATOM 1808 C C . ASP A 1 224 ? 20.172 -12.608 -20.716 1.00 83.56 224 ASP A C 1
ATOM 1810 O O . ASP A 1 224 ? 20.249 -12.534 -21.940 1.00 83.56 224 ASP A O 1
ATOM 1814 N N . GLN A 1 225 ? 20.144 -11.511 -19.945 1.00 80.44 225 GLN A N 1
ATOM 1815 C CA . GLN A 1 225 ? 20.205 -10.175 -20.534 1.00 80.44 225 GLN A CA 1
ATOM 1816 C C . GLN A 1 225 ? 21.607 -9.707 -20.908 1.00 80.44 225 GLN A C 1
ATOM 1818 O O . GLN A 1 225 ? 22.531 -9.733 -20.094 1.00 80.44 225 GLN A O 1
ATOM 1823 N N . ASP A 1 226 ? 21.728 -9.171 -22.124 1.00 88.69 226 ASP A N 1
ATOM 1824 C CA . ASP A 1 226 ? 22.904 -8.434 -22.570 1.00 88.69 226 ASP A CA 1
ATOM 1825 C C . ASP A 1 226 ? 22.729 -6.916 -22.410 1.00 88.69 226 ASP A C 1
ATOM 1827 O O . ASP A 1 226 ? 21.625 -6.373 -22.315 1.00 88.69 226 ASP A O 1
ATOM 1831 N N . ILE A 1 227 ? 23.862 -6.214 -22.376 1.00 82.00 227 ILE A N 1
ATOM 1832 C CA . ILE A 1 227 ? 23.911 -4.783 -22.075 1.00 82.00 227 ILE A CA 1
ATOM 1833 C C . ILE A 1 227 ? 23.240 -3.913 -23.146 1.00 82.00 227 ILE A C 1
ATOM 1835 O O . ILE A 1 227 ? 22.705 -2.858 -22.814 1.00 82.00 227 ILE A O 1
ATOM 1839 N N . VAL A 1 228 ? 23.236 -4.339 -24.412 1.00 84.38 228 VAL A N 1
ATOM 1840 C CA . VAL A 1 228 ? 22.629 -3.572 -25.509 1.00 84.38 228 VAL A CA 1
ATOM 1841 C C . VAL A 1 228 ? 21.109 -3.652 -25.398 1.00 84.38 228 VAL A C 1
ATOM 1843 O O . VAL A 1 228 ? 20.432 -2.623 -25.436 1.00 84.38 228 VAL A O 1
ATOM 1846 N N . ASN A 1 229 ? 20.572 -4.848 -25.150 1.00 84.12 229 ASN A N 1
ATOM 1847 C CA . ASN A 1 229 ? 19.147 -5.045 -24.898 1.00 84.12 229 ASN A CA 1
ATOM 1848 C C . ASN A 1 229 ? 18.682 -4.358 -23.607 1.00 84.12 229 ASN A C 1
ATOM 1850 O O . ASN A 1 229 ? 17.643 -3.697 -23.608 1.00 84.12 229 ASN A O 1
ATOM 1854 N N . ALA A 1 230 ? 19.472 -4.414 -22.531 1.00 84.81 230 ALA A N 1
ATOM 1855 C CA . ALA A 1 230 ? 19.186 -3.686 -21.296 1.00 84.81 230 ALA A CA 1
ATOM 1856 C C . ALA A 1 230 ? 19.107 -2.163 -21.516 1.00 84.81 230 ALA A C 1
ATOM 1858 O O . ALA A 1 230 ? 18.176 -1.517 -21.032 1.00 84.81 230 ALA A O 1
ATOM 1859 N N . MET A 1 231 ? 20.042 -1.587 -22.280 1.00 88.69 231 MET A N 1
ATOM 1860 C CA . MET A 1 231 ? 20.041 -0.156 -22.606 1.00 88.69 231 MET A CA 1
ATOM 1861 C C . MET A 1 231 ? 18.833 0.243 -23.458 1.00 88.69 231 MET A C 1
ATOM 1863 O O . MET A 1 231 ? 18.205 1.265 -23.178 1.00 88.69 231 MET A O 1
ATOM 1867 N N . ASN A 1 232 ? 18.460 -0.585 -24.437 1.00 88.38 232 ASN A N 1
ATOM 1868 C CA . ASN A 1 232 ? 17.251 -0.371 -25.232 1.00 88.38 232 ASN A CA 1
ATOM 1869 C C . ASN A 1 232 ? 15.992 -0.393 -24.352 1.00 88.38 232 ASN A C 1
ATOM 1871 O O . ASN A 1 232 ? 15.168 0.509 -24.450 1.00 88.38 232 ASN A O 1
ATOM 1875 N N . LEU A 1 233 ? 15.870 -1.351 -23.427 1.00 85.88 233 LEU A N 1
ATOM 1876 C CA . LEU A 1 233 ? 14.731 -1.446 -22.504 1.00 85.88 233 LEU A CA 1
ATOM 1877 C C . LEU A 1 233 ? 14.611 -0.230 -21.577 1.00 85.88 233 LEU A C 1
ATOM 1879 O O . LEU A 1 233 ? 13.504 0.265 -21.339 1.00 85.88 233 LEU A O 1
ATOM 1883 N N . VAL A 1 234 ? 15.738 0.273 -21.065 1.00 89.44 234 VAL A N 1
ATOM 1884 C CA . VAL A 1 234 ? 15.771 1.503 -20.258 1.00 89.44 234 VAL A CA 1
ATOM 1885 C C . VAL A 1 234 ? 15.313 2.698 -21.092 1.00 89.44 234 VAL A C 1
ATOM 1887 O O . VAL A 1 234 ? 14.489 3.485 -20.623 1.00 89.44 234 VAL A O 1
ATOM 1890 N N . GLN A 1 235 ? 15.798 2.815 -22.329 1.00 89.81 235 GLN A N 1
ATOM 1891 C CA . GLN A 1 235 ? 15.425 3.897 -23.237 1.00 89.81 235 GLN A CA 1
ATOM 1892 C C . GLN A 1 235 ? 13.932 3.845 -23.598 1.00 89.81 235 GLN A C 1
ATOM 1894 O O . GLN A 1 235 ? 13.242 4.850 -23.449 1.00 89.81 235 GLN A O 1
ATOM 1899 N N . THR A 1 236 ? 13.397 2.671 -23.941 1.00 88.88 236 THR A N 1
ATOM 1900 C CA . THR A 1 236 ? 11.964 2.475 -24.215 1.00 88.88 236 THR A CA 1
ATOM 1901 C C . THR A 1 236 ? 11.095 2.794 -22.998 1.00 88.88 236 THR A C 1
ATOM 1903 O O . THR A 1 236 ? 10.045 3.421 -23.122 1.00 88.88 236 THR A O 1
ATOM 1906 N N . SER A 1 237 ? 11.523 2.401 -21.797 1.00 88.62 237 SER A N 1
ATOM 1907 C CA . SER A 1 237 ? 10.786 2.709 -20.564 1.00 88.62 237 SER A CA 1
ATOM 1908 C C . SER A 1 237 ? 10.787 4.208 -20.264 1.00 88.62 237 SER A C 1
ATOM 1910 O O . SER A 1 237 ? 9.770 4.759 -19.844 1.00 88.62 237 SER A O 1
ATOM 1912 N N . LYS A 1 238 ? 11.915 4.882 -20.516 1.00 91.06 238 LYS A N 1
ATOM 1913 C CA . LYS A 1 238 ? 12.041 6.336 -20.395 1.00 91.06 238 LYS A CA 1
ATOM 1914 C C . LYS A 1 238 ? 11.129 7.052 -21.387 1.00 91.06 238 LYS A C 1
ATOM 1916 O O . LYS A 1 238 ? 10.421 7.965 -20.982 1.00 91.06 238 LYS A O 1
ATOM 1921 N N . GLU A 1 239 ? 11.121 6.630 -22.647 1.00 91.56 239 GLU A N 1
ATOM 1922 C CA . GLU A 1 239 ? 10.246 7.185 -23.684 1.00 91.56 239 GLU A CA 1
ATOM 1923 C C . GLU A 1 239 ? 8.773 7.010 -23.316 1.00 91.56 239 GLU A C 1
ATOM 1925 O O . GLU A 1 239 ? 8.039 7.989 -23.326 1.00 91.56 239 GLU A O 1
ATOM 1930 N N . ARG A 1 240 ? 8.358 5.819 -22.865 1.00 87.81 240 ARG A N 1
ATOM 1931 C CA . ARG A 1 240 ? 6.984 5.569 -22.393 1.00 87.81 240 ARG A CA 1
ATOM 1932 C C . ARG A 1 240 ? 6.561 6.510 -21.263 1.00 87.81 240 ARG A C 1
ATOM 1934 O O . ARG A 1 240 ? 5.471 7.072 -21.313 1.00 87.81 240 ARG A O 1
ATOM 1941 N N . LEU A 1 241 ? 7.414 6.700 -20.254 1.00 87.56 241 LEU A N 1
ATOM 1942 C CA . LEU A 1 241 ? 7.129 7.622 -19.147 1.00 87.56 241 LEU A CA 1
ATOM 1943 C C . LEU A 1 241 ? 7.122 9.086 -19.604 1.00 87.56 241 LEU A C 1
ATOM 1945 O O . LEU A 1 241 ? 6.341 9.886 -19.097 1.00 87.56 241 LEU A O 1
ATOM 1949 N N . GLN A 1 242 ? 7.978 9.438 -20.563 1.00 89.06 242 GLN A N 1
ATOM 1950 C CA . GLN A 1 242 ? 8.043 10.783 -21.116 1.00 89.06 242 GLN A CA 1
ATOM 1951 C C . GLN A 1 242 ? 6.798 11.102 -21.955 1.00 89.06 242 GLN A C 1
ATOM 1953 O O . GLN A 1 242 ? 6.170 12.126 -21.721 1.00 89.06 242 GLN A O 1
ATOM 1958 N N . THR A 1 243 ? 6.376 10.196 -22.839 1.00 87.06 243 THR A N 1
ATOM 1959 C CA . THR A 1 243 ? 5.119 10.312 -23.591 1.00 87.06 243 THR A CA 1
ATOM 1960 C C . THR A 1 243 ? 3.922 10.414 -22.654 1.00 87.06 243 THR A C 1
ATOM 1962 O O . THR A 1 243 ? 3.045 11.241 -22.870 1.00 87.06 243 THR A O 1
ATOM 1965 N N . MET A 1 244 ? 3.902 9.628 -21.572 1.00 83.50 244 MET A N 1
ATOM 1966 C CA . MET A 1 244 ? 2.847 9.720 -20.562 1.00 83.50 244 MET A CA 1
ATOM 1967 C C . MET A 1 244 ? 2.787 11.107 -19.908 1.00 83.50 244 MET A C 1
ATOM 1969 O O . MET A 1 244 ? 1.696 11.622 -19.682 1.00 83.50 244 MET A O 1
ATOM 1973 N N . ARG A 1 245 ? 3.943 11.716 -19.618 1.00 84.31 245 ARG A N 1
ATOM 1974 C CA . ARG A 1 245 ? 4.032 13.053 -19.015 1.00 84.31 245 ARG A CA 1
ATOM 1975 C C . ARG A 1 245 ? 3.642 14.164 -19.988 1.00 84.31 245 ARG A C 1
ATOM 1977 O O . ARG A 1 245 ? 3.008 15.123 -19.566 1.00 84.31 245 ARG A O 1
ATOM 1984 N N . ASP A 1 246 ? 4.072 14.052 -21.239 1.00 84.94 246 ASP A N 1
ATOM 1985 C CA . ASP A 1 246 ? 3.970 15.140 -22.204 1.00 84.94 246 ASP A CA 1
ATOM 1986 C C . ASP A 1 246 ? 2.578 15.132 -22.886 1.00 84.94 246 ASP A C 1
ATOM 1988 O O . ASP A 1 246 ? 1.917 16.168 -22.889 1.00 84.94 246 ASP A O 1
ATOM 1992 N N . ASP A 1 247 ? 2.057 13.965 -23.303 1.00 76.44 247 ASP A N 1
ATOM 1993 C CA . ASP A 1 247 ? 0.823 13.859 -24.118 1.00 76.44 247 ASP A CA 1
ATOM 1994 C C . ASP A 1 247 ? -0.168 12.746 -23.681 1.00 76.44 247 ASP A C 1
ATOM 1996 O O . ASP A 1 247 ? -1.238 12.596 -24.264 1.00 76.44 247 ASP A O 1
ATOM 2000 N N . GLY A 1 248 ? 0.174 11.902 -22.696 1.00 65.19 248 GLY A N 1
ATOM 2001 C CA . GLY A 1 248 ? -0.572 10.664 -22.391 1.00 65.19 248 GLY A CA 1
ATOM 2002 C C . GLY A 1 248 ? -1.558 10.718 -21.216 1.00 65.19 248 GLY A C 1
ATOM 2003 O O . GLY A 1 248 ? -2.172 9.701 -20.887 1.00 65.19 248 GLY A O 1
ATOM 2004 N N . TRP A 1 249 ? -1.711 11.868 -20.567 1.00 65.38 249 TRP A N 1
ATOM 2005 C CA . TRP A 1 249 ? -2.505 12.053 -19.346 1.00 65.38 249 TRP A CA 1
ATOM 2006 C C . TRP A 1 249 ? -4.016 11.991 -19.605 1.00 65.38 249 TRP A C 1
ATOM 2008 O O . TRP A 1 249 ? -4.751 11.520 -18.740 1.00 65.38 249 TRP A O 1
ATOM 2018 N N . ASP A 1 250 ? -4.462 12.324 -20.819 1.00 67.69 250 ASP A N 1
ATOM 2019 C CA . ASP A 1 250 ? -5.869 12.224 -21.232 1.00 67.69 250 ASP A CA 1
ATOM 2020 C C . ASP A 1 250 ? -6.408 10.786 -21.166 1.00 67.69 250 ASP A C 1
ATOM 2022 O O . ASP A 1 250 ? -7.559 10.566 -20.800 1.00 67.69 250 ASP A O 1
ATOM 2026 N N . SER A 1 251 ? -5.559 9.785 -21.426 1.00 66.44 251 SER A N 1
ATOM 2027 C CA . SER A 1 251 ? -5.930 8.363 -21.308 1.00 66.44 251 SER A CA 1
ATOM 2028 C C . SER A 1 251 ? -6.178 7.902 -19.867 1.00 66.44 251 SER A C 1
ATOM 2030 O O . SER A 1 251 ? -6.741 6.834 -19.648 1.00 66.44 251 SER A O 1
ATOM 2032 N N . CYS A 1 252 ? -5.744 8.690 -18.878 1.00 59.03 252 CYS A N 1
ATOM 2033 C CA . CYS A 1 252 ? -6.019 8.450 -17.461 1.00 59.03 252 CYS A CA 1
ATOM 2034 C C . CYS A 1 252 ? -7.314 9.144 -16.991 1.00 59.03 252 CYS A C 1
ATOM 2036 O O . CYS A 1 252 ? -7.700 8.963 -15.838 1.00 59.03 252 CYS A O 1
ATOM 2038 N N . LEU A 1 253 ? -7.949 9.953 -17.852 1.00 61.09 253 LEU A N 1
ATOM 2039 C CA . LEU A 1 253 ? -9.194 10.687 -17.582 1.00 61.09 253 LEU A CA 1
ATOM 2040 C C . LEU A 1 253 ? -10.438 10.032 -18.211 1.00 61.09 253 LEU A C 1
ATOM 2042 O O . LEU A 1 253 ? -11.555 10.414 -17.864 1.00 61.09 253 LEU A O 1
ATOM 2046 N N . SER A 1 254 ? -10.243 9.091 -19.141 1.00 52.31 254 SER A N 1
ATOM 2047 C CA . SER A 1 254 ? -11.283 8.324 -19.845 1.00 52.31 254 SER A CA 1
ATOM 2048 C C . SER A 1 254 ? -11.576 6.988 -19.177 1.00 52.31 254 SER A C 1
ATOM 2050 O O . SER A 1 254 ? -12.771 6.647 -19.052 1.00 52.31 254 SER A O 1
#

Secondary structure (DSSP, 8-state):
--HHHHHHHHHHHHHHHHHHHHHHHHHHHHHHHHHHHHTT--S--S--STT-S---HHHHHHHHHHHH-HHHHHHSGGGS-GGG---SHHHHHHHHHHHHHHHHT-HHHHHHHHHHHHHHHHHHHHTTSS---TTTT---------S--HHHHHHHHHHHHHTHHHHHHHHHHHHHH-SSHHHHHHHHHHHHHHSSHHHHHHHHHHHHHHHHHHHHHHHHT-TT--HHHHHHHHHHHHHHHHHHHHT-GGGGT-

Mean predicted aligned error: 18.52 Å

Foldseek 3Di:
DDVVVVVVVVVVVVVVVVVVLLCLLVVLLLVLLVVCLVLLHDAADPALDPPDPDNGSSVVSLVVCLVVDVSSVCREDPNDDP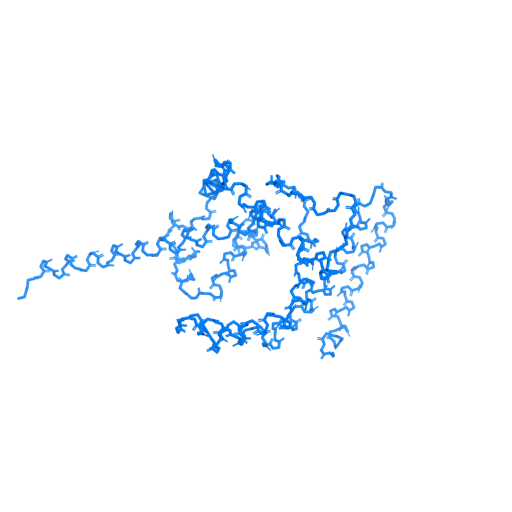VRNCSDPVSSVVSNVVVCCVQVVDPVSVVVVQVVLVVVVVVCVVVVVDDDDDPPSDDDDRDHRDDDPLVSVLVVLVVCVVCVVVLLVVLVCCLVPPPDPVSNVVSVVVNVVCPDPCNLLVSLVSNQLSVLVVVLVVVVPDPPDDPVVNVVSVVVSVVSVVCCVPPVSVVSVD